Protein 6C33 (pdb70)

Secondary structure (DSSP, 8-state):
-PPEEEEEHHHHHHHHHHHS-TT-B-TTS-B-HHHHHHHHHHHHHHHHH--SEEEEEP-SSSS-HHHHHH-TTTTGGGEEE---TTSPPEE---TTTHHHHHHHHHHHHHHT--EEE-TT--HHHHHHHHHHH--SS-EEEEES-GGGGGG-B-SSSSPEEEEE-TT-TTT--EE-HHHHHHHH---GGGHHHHHHHHHHHH-BGGGTB--STT--HHHHHHHHHHHSSHHHHHHHHH-TTS---HHHHHHHHTTHHHHHHHHHHHSPPSS---EESSSS-BPPSS-SSHHHHHHHHHHTT-HHHHHHHHHHHHT--

B-factor: mean 28.47, std 10.47, range [12.03, 74.15]

Solvent-accessible surface area: 14079 Å² total; per-residue (Å²): 126,35,16,5,0,0,0,6,0,23,22,5,17,53,101,13,33,147,61,32,89,55,85,47,97,5,113,92,44,97,22,0,1,0,0,90,9,0,2,40,15,0,0,43,0,0,74,96,22,96,0,136,48,0,0,0,0,58,46,51,17,24,19,0,60,83,4,16,99,73,9,97,49,9,17,47,117,70,31,41,95,105,54,98,120,82,78,57,11,81,45,113,24,46,136,45,0,68,36,0,29,88,5,0,56,73,2,1,87,2,4,20,3,0,10,0,0,1,83,32,41,2,0,16,0,0,0,0,0,23,2,49,115,18,129,178,19,30,0,3,0,0,0,24,44,117,33,0,1,24,18,11,47,69,153,109,83,14,70,0,40,0,2,45,5,34,180,14,30,101,123,9,88,80,37,0,11,40,70,0,14,140,119,27,42,7,29,106,128,66,2,5,56,0,5,2,6,0,11,5,0,56,3,21,115,72,11,19,8,96,8,7,90,51,5,40,63,182,34,0,17,62,10,0,76,145,34,24,15,10,107,72,0,29,72,10,2,114,53,116,174,34,67,11,52,178,63,47,39,98,78,0,67,70,15,57,121,46,2,52,18,0,77,51,4,23,78,12,25,74,116,0,85,26,86,68,63,30,138,76,21,73,4,28,84,59,20,63,62,89,68,76,5,61,119,24,2,55,55,25,32,4,56,83,5,21,70,103,1,48,71,6,3,99,101,23,128

Radius of gyration: 20.85 Å; Cα contacts (8 Å, |Δi|>4): 599; chains: 1; bounding box: 65×39×40 Å

Structure (mmCIF, N/CA/C/O backbone):
data_6C33
#
_entry.id   6C33
#
_cell.length_a   63.093
_cell.length_b   39.828
_cell.length_c   68.191
_cell.angle_alpha   90.00
_cell.angle_beta   108.87
_cell.angle_gamma   90.00
#
_symmetry.space_group_name_H-M   'P 1 21 1'
#
loop_
_entity.id
_entity.type
_entity.pdbx_description
1 polymer "5'-3' exonuclease"
2 non-polymer 'MANGANESE (II) ION'
3 water water
#
loop_
_atom_site.group_PDB
_atom_site.id
_atom_site.type_symbol
_atom_site.label_atom_id
_atom_site.label_alt_id
_atom_site.label_comp_id
_atom_site.label_asym_id
_atom_site.label_entity_id
_atom_site.label_seq_id
_atom_site.pdbx_PDB_ins_code
_atom_site.Cartn_x
_atom_site.Cartn_y
_atom_site.Cartn_z
_atom_site.occupancy
_atom_site.B_iso_or_equiv
_atom_site.auth_seq_id
_atom_site.auth_comp_id
_atom_site.auth_asym_id
_atom_site.auth_atom_id
_atom_site.pdbx_PDB_model_num
ATOM 1 N N . THR A 1 2 ? 22.262 31.015 -2.231 1.00 42.73 2 THR A N 1
ATOM 2 C CA . THR A 1 2 ? 21.537 29.869 -1.698 1.00 40.64 2 THR A CA 1
ATOM 3 C C . THR A 1 2 ? 21.362 29.960 -0.182 1.00 40.44 2 THR A C 1
ATOM 4 O O . THR A 1 2 ? 22.072 30.706 0.493 1.00 40.43 2 THR A O 1
ATOM 8 N N . ALA A 1 3 ? 20.411 29.191 0.345 1.00 35.79 3 ALA A N 1
ATOM 9 C CA . ALA A 1 3 ? 20.209 29.129 1.783 1.00 30.99 3 ALA A CA 1
ATOM 10 C C . ALA A 1 3 ? 21.457 28.568 2.468 1.00 23.00 3 ALA A C 1
ATOM 11 O O . ALA A 1 3 ? 22.136 27.696 1.923 1.00 25.63 3 ALA A O 1
ATOM 13 N N . PRO A 1 4 ? 21.764 29.014 3.676 1.00 23.32 4 PRO A N 1
ATOM 14 C CA . PRO A 1 4 ? 22.965 28.521 4.349 1.00 25.25 4 PRO A CA 1
ATOM 15 C C . PRO A 1 4 ? 22.749 27.123 4.909 1.00 28.60 4 PRO A C 1
ATOM 16 O O . PRO A 1 4 ? 21.621 26.668 5.110 1.00 26.13 4 PRO A O 1
ATOM 20 N N . ILE A 1 5 ? 23.857 26.417 5.132 1.00 23.60 5 ILE A N 1
ATOM 21 C CA . ILE A 1 5 ? 23.811 25.232 5.985 1.00 19.48 5 ILE A CA 1
ATOM 22 C C . ILE A 1 5 ? 24.100 25.694 7.405 1.00 19.43 5 ILE A C 1
ATOM 23 O O . ILE A 1 5 ? 25.036 26.470 7.635 1.00 19.80 5 ILE A O 1
ATOM 28 N N . LEU A 1 6 ? 23.251 25.283 8.346 1.00 20.06 6 LEU A N 1
ATOM 29 C CA . LEU A 1 6 ? 23.393 25.635 9.752 1.00 20.00 6 LEU A CA 1
ATOM 30 C C . LEU A 1 6 ? 24.120 24.498 10.456 1.00 16.89 6 LEU A C 1
ATOM 31 O O . LEU A 1 6 ? 23.672 23.348 10.405 1.00 18.91 6 LEU A O 1
ATOM 36 N N . LEU A 1 7 ? 25.230 24.821 11.114 1.00 16.91 7 LEU A N 1
ATOM 37 C CA . LEU A 1 7 ? 26.009 23.873 11.907 1.00 19.36 7 LEU A CA 1
ATOM 38 C C . LEU A 1 7 ? 25.893 24.309 13.368 1.00 16.15 7 LEU A C 1
ATOM 39 O O . LEU A 1 7 ? 26.410 25.366 13.739 1.00 18.23 7 LEU A O 1
ATOM 44 N N . LEU A 1 8 ? 25.205 23.507 14.188 1.00 18.55 8 LEU A N 1
ATOM 45 C CA . LEU A 1 8 ? 24.872 23.874 15.565 1.00 18.28 8 LEU A CA 1
ATOM 46 C C . LEU A 1 8 ? 25.849 23.247 16.555 1.00 17.97 8 LEU A C 1
ATOM 47 O O . LEU A 1 8 ? 26.060 22.028 16.540 1.00 19.33 8 LEU A O 1
ATOM 52 N N . ASP A 1 9 ? 26.425 24.080 17.427 1.00 15.40 9 ASP A N 1
ATOM 53 C CA . ASP A 1 9 ? 27.257 23.617 18.545 1.00 15.35 9 ASP A CA 1
ATOM 54 C C . ASP A 1 9 ? 26.296 23.145 19.629 1.00 17.50 9 ASP A C 1
ATOM 55 O O . ASP A 1 9 ? 25.827 23.932 20.453 1.00 18.34 9 ASP A O 1
ATOM 60 N N . GLY A 1 10 ? 25.982 21.843 19.614 1.00 19.03 10 GLY A N 1
ATOM 61 C CA . GLY A 1 10 ? 24.911 21.335 20.459 1.00 19.17 10 GLY A CA 1
ATOM 62 C C . GLY A 1 10 ? 25.073 21.710 21.919 1.00 16.26 10 GLY A C 1
ATOM 63 O O . GLY A 1 10 ? 24.190 22.329 22.517 1.00 20.13 10 GLY A O 1
ATOM 64 N N . ALA A 1 11 ? 26.228 21.380 22.496 1.00 17.37 11 ALA A N 1
ATOM 65 C CA . ALA A 1 11 ? 26.431 21.571 23.927 1.00 18.83 11 ALA A CA 1
ATOM 66 C C . ALA A 1 11 ? 26.473 23.049 24.284 1.00 20.48 11 ALA A C 1
ATOM 67 O O . ALA A 1 11 ? 25.993 23.447 25.350 1.00 20.33 11 ALA A O 1
ATOM 69 N N . SER A 1 12 ? 27.043 23.882 23.416 1.00 17.79 12 SER A N 1
ATOM 70 C CA . SER A 1 12 ? 26.951 25.317 23.668 1.00 15.27 12 SER A CA 1
ATOM 71 C C . SER A 1 12 ? 25.497 25.738 23.812 1.00 16.00 12 SER A C 1
ATOM 72 O O . SER A 1 12 ? 25.138 26.456 24.749 1.00 18.65 12 SER A O 1
ATOM 75 N N . MET A 1 13 ? 24.639 25.250 22.920 1.00 16.80 13 MET A N 1
ATOM 76 C CA . MET A 1 13 ? 23.240 25.663 22.899 1.00 17.70 13 MET A CA 1
ATOM 77 C C . MET A 1 13 ? 22.417 25.056 24.033 1.00 20.40 13 MET A C 1
ATOM 78 O O . MET A 1 13 ? 21.551 25.739 24.589 1.00 17.41 13 MET A O 1
ATOM 83 N N . TRP A 1 14 ? 22.629 23.788 24.395 1.00 17.51 14 TRP A N 1
ATOM 84 C CA . TRP A 1 14 ? 21.761 23.287 25.461 1.00 18.34 14 TRP A CA 1
ATOM 85 C C . TRP A 1 14 ? 22.255 23.688 26.840 1.00 19.22 14 TRP A C 1
ATOM 86 O O . TRP A 1 14 ? 21.457 23.713 27.787 1.00 18.57 14 TRP A O 1
ATOM 97 N N . PHE A 1 15 ? 23.524 24.058 26.975 1.00 13.66 15 PHE A N 1
ATOM 98 C CA . PHE A 1 15 ? 23.924 24.730 28.202 1.00 18.96 15 PHE A CA 1
ATOM 99 C C . PHE A 1 15 ? 23.277 26.110 28.297 1.00 16.77 15 PHE A C 1
ATOM 100 O O . PHE A 1 15 ? 22.805 26.508 29.371 1.00 16.84 15 PHE A O 1
ATOM 108 N N . ARG A 1 16 ? 23.238 26.853 27.190 1.00 15.53 16 ARG A N 1
ATOM 109 C CA . ARG A 1 16 ? 22.585 28.164 27.224 1.00 16.66 16 ARG A CA 1
ATOM 110 C C . ARG A 1 16 ? 21.115 28.042 27.600 1.00 18.53 16 ARG A C 1
ATOM 111 O O . ARG A 1 16 ? 20.601 28.836 28.401 1.00 19.62 16 ARG A O 1
ATOM 119 N N . SER A 1 17 ? 20.418 27.050 27.033 1.00 14.93 17 SER A N 1
ATOM 120 C CA . SER A 1 17 ? 19.004 26.883 27.357 1.00 20.09 17 SER A CA 1
ATOM 121 C C . SER A 1 17 ? 18.816 26.457 28.807 1.00 20.91 17 SER A C 1
ATOM 122 O O . SER A 1 17 ? 17.862 26.891 29.465 1.00 18.78 17 SER A O 1
ATOM 125 N N . TYR A 1 18 ? 19.721 25.621 29.328 1.00 14.90 18 TYR A N 1
ATOM 126 C CA . TYR A 1 18 ? 19.662 25.284 30.750 1.00 18.83 18 TYR A CA 1
ATOM 127 C C . TYR A 1 18 ? 19.730 26.536 31.626 1.00 16.64 18 TYR A C 1
ATOM 128 O O . TYR A 1 18 ? 18.993 26.667 32.608 1.00 16.54 18 TYR A O 1
ATOM 137 N N . PHE A 1 19 ? 20.612 27.464 31.304 1.00 15.69 19 PHE A N 1
ATOM 138 C CA . PHE A 1 19 ? 20.711 28.669 32.123 1.00 17.56 19 PHE A CA 1
ATOM 139 C C . PHE A 1 19 ? 19.779 29.785 31.669 1.00 22.25 19 PHE A C 1
ATOM 140 O O . PHE A 1 19 ? 19.687 30.812 32.353 1.00 20.62 19 PHE A O 1
ATOM 148 N N . GLY A 1 20 ? 19.064 29.600 30.561 1.00 19.60 20 GLY A N 1
ATOM 149 C CA . GLY A 1 20 ? 18.225 30.651 30.027 1.00 19.26 20 GLY A CA 1
ATOM 150 C C . GLY A 1 20 ? 16.726 30.431 30.155 1.00 20.36 20 GLY A C 1
ATOM 151 O O . GLY A 1 20 ? 15.941 31.348 29.882 1.00 24.03 20 GLY A O 1
ATOM 152 N N . VAL A 1 21 ? 16.322 29.223 30.538 1.00 20.74 21 VAL A N 1
ATOM 153 C CA . VAL A 1 21 ? 14.922 28.838 30.681 1.00 21.78 21 VAL A CA 1
ATOM 154 C C . VAL A 1 21 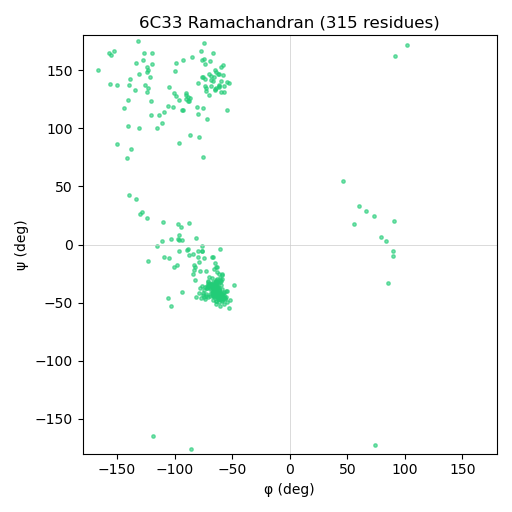? 14.744 28.344 32.108 1.00 18.09 21 VAL A C 1
ATOM 155 O O . VAL A 1 21 ? 15.573 27.572 32.584 1.00 17.25 21 VAL A O 1
ATOM 159 N N . PRO A 1 22 ? 13.690 28.748 32.825 1.00 19.26 22 PRO A N 1
ATOM 160 C CA . PRO A 1 22 ? 13.607 28.413 34.256 1.00 17.91 22 PRO A CA 1
ATOM 161 C C . PRO A 1 22 ? 13.396 26.930 34.504 1.00 19.75 22 PRO A C 1
ATOM 162 O O . PRO A 1 22 ? 12.692 26.251 33.760 1.00 15.78 22 PRO A O 1
ATOM 166 N N . SER A 1 23 ? 13.990 26.438 35.587 1.00 19.73 23 SER A N 1
ATOM 167 C CA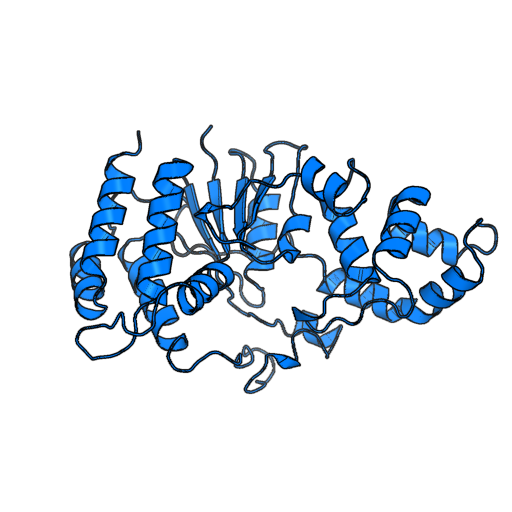 . SER A 1 23 ? 13.953 25.009 35.881 1.00 23.43 23 SER A CA 1
ATOM 168 C C . SER A 1 23 ? 12.610 24.558 36.439 1.00 20.62 23 SER A C 1
ATOM 169 O O . SER A 1 23 ? 12.432 23.362 36.695 1.00 21.10 23 SER A O 1
ATOM 172 N N . SER A 1 24 ? 11.653 25.467 36.619 1.00 20.86 24 SER A N 1
ATOM 173 C CA . SER A 1 24 ? 10.291 25.049 36.917 1.00 21.45 24 SER A CA 1
ATOM 174 C C . SER A 1 24 ? 9.553 24.532 35.690 1.00 17.74 24 SER A C 1
ATOM 175 O O . SER A 1 24 ? 8.410 24.078 35.818 1.00 20.35 24 SER A O 1
ATOM 178 N N . ILE A 1 25 ? 10.152 24.609 34.507 1.00 14.60 25 ILE A N 1
ATOM 179 C CA . ILE A 1 25 ? 9.611 23.940 33.326 1.00 16.46 25 ILE A CA 1
ATOM 180 C C . ILE A 1 25 ? 10.006 22.465 33.421 1.00 18.91 25 ILE A C 1
ATOM 181 O O . ILE A 1 25 ? 11.193 22.138 33.342 1.00 17.28 25 ILE A O 1
ATOM 186 N N . LYS A 1 26 ? 9.018 21.578 33.623 1.00 21.13 26 LYS A N 1
ATOM 187 C CA . LYS A 1 26 ? 9.263 20.187 34.015 1.00 20.59 26 LYS A CA 1
ATOM 188 C C . LYS A 1 26 ? 8.423 19.227 33.179 1.00 18.87 26 LYS A C 1
ATOM 189 O O . LYS A 1 26 ? 7.373 19.591 32.657 1.00 18.78 26 LYS A O 1
ATOM 195 N N . ALA A 1 27 ? 8.898 17.980 33.075 1.00 16.28 27 ALA A N 1
ATOM 196 C CA . ALA A 1 27 ? 8.144 16.897 32.447 1.00 17.94 27 ALA A CA 1
ATOM 197 C C . ALA A 1 27 ? 7.066 16.401 33.396 1.00 21.96 27 ALA A C 1
ATOM 198 O O . ALA A 1 27 ? 7.081 16.716 34.589 1.00 25.20 27 ALA A O 1
ATOM 200 N N . PRO A 1 28 ? 6.108 15.608 32.909 1.00 20.53 28 PRO A N 1
ATOM 201 C CA . PRO A 1 28 ? 5.094 15.059 33.834 1.00 23.85 28 PRO A CA 1
ATOM 202 C C . PRO A 1 28 ? 5.672 14.214 34.963 1.00 25.74 28 PRO A C 1
ATOM 203 O O . PRO A 1 28 ? 5.031 14.105 36.016 1.00 26.45 28 PRO A O 1
ATOM 207 N N . ASP A 1 29 ? 6.851 13.612 34.794 1.00 23.03 29 ASP A N 1
ATOM 208 C CA . ASP A 1 29 ? 7.487 12.890 35.893 1.00 26.71 29 ASP A CA 1
ATOM 209 C C . ASP A 1 29 ? 8.234 13.811 36.853 1.00 32.66 29 ASP A C 1
ATOM 210 O O . ASP A 1 29 ? 8.897 13.315 37.775 1.00 31.24 29 ASP A O 1
ATOM 215 N N . GLY A 1 30 ? 8.147 15.129 36.670 1.00 24.04 30 GLY A N 1
ATOM 216 C CA . GLY A 1 30 ? 8.777 16.053 37.586 1.00 23.14 30 GLY A CA 1
ATOM 217 C C . GLY A 1 30 ? 10.207 16.444 37.257 1.00 21.89 30 GLY A C 1
ATOM 218 O O . GLY A 1 30 ? 10.765 17.307 37.954 1.00 22.57 30 GLY A O 1
ATOM 219 N N . ARG A 1 31 ? 10.840 15.833 36.229 1.00 22.40 31 ARG A N 1
ATOM 220 C CA . ARG A 1 31 ? 12.208 16.246 35.908 1.00 23.61 31 ARG A CA 1
ATOM 221 C C . ARG A 1 31 ? 12.209 17.545 35.096 1.00 17.34 31 ARG A C 1
ATOM 222 O O . ARG A 1 31 ? 11.383 17.716 34.200 1.00 17.90 31 ARG A O 1
ATOM 230 N N . PRO A 1 32 ? 13.129 18.467 35.381 1.00 17.32 32 PRO A N 1
ATOM 231 C CA . PRO A 1 32 ? 13.223 19.685 34.566 1.00 16.97 32 PRO A CA 1
ATOM 232 C C . PRO A 1 32 ? 13.507 19.349 33.114 1.00 15.14 32 PRO A C 1
ATOM 233 O O . PRO A 1 32 ? 14.262 18.414 32.812 1.00 16.98 32 PRO A O 1
ATOM 237 N N . VAL A 1 33 ? 12.860 20.096 32.215 1.00 14.91 33 VAL A N 1
ATOM 238 C CA . VAL A 1 33 ? 13.078 19.963 30.776 1.00 14.59 33 VAL A CA 1
ATOM 239 C C . VAL A 1 33 ? 13.325 21.346 30.181 1.00 16.81 33 VAL A C 1
ATOM 240 O O . VAL A 1 33 ? 13.052 21.589 28.999 1.00 17.91 33 VAL A O 1
ATOM 244 N N . ASN A 1 34 ? 13.833 22.270 30.997 1.00 17.83 34 ASN A N 1
ATOM 245 C CA . ASN A 1 34 ? 14.010 23.634 30.507 1.00 18.80 34 ASN A CA 1
ATOM 246 C C . ASN A 1 34 ? 15.038 23.684 29.385 1.00 20.43 34 ASN A C 1
ATOM 247 O O . ASN A 1 34 ? 14.892 24.466 28.441 1.00 19.06 34 ASN A O 1
ATOM 252 N N . ALA A 1 35 ? 16.090 22.863 29.471 1.00 15.99 35 ALA A N 1
ATOM 253 C CA . ALA A 1 35 ? 17.080 22.869 28.393 1.00 14.49 35 ALA A CA 1
ATOM 254 C C . ALA A 1 35 ? 16.507 22.225 27.139 1.00 15.95 35 ALA A C 1
ATOM 255 O O . ALA A 1 35 ? 16.814 22.653 26.021 1.00 16.55 35 ALA A O 1
ATOM 257 N N . VAL A 1 36 ? 15.672 21.189 27.307 1.00 17.24 36 VAL A N 1
ATOM 258 C CA . VAL A 1 36 ? 15.040 20.544 26.156 1.00 16.84 36 VAL A CA 1
ATOM 259 C C . VAL A 1 36 ? 14.181 21.542 25.402 1.00 21.54 36 VAL A C 1
ATOM 260 O O . VAL A 1 36 ? 14.292 21.699 24.178 1.00 20.28 36 VAL A O 1
ATOM 264 N N . ARG A 1 37 ? 13.281 22.200 26.129 1.00 18.41 37 ARG A N 1
ATOM 265 C CA . ARG A 1 37 ? 12.384 23.176 25.528 1.00 17.21 37 ARG A CA 1
ATOM 266 C C . ARG A 1 37 ? 13.161 24.295 24.853 1.00 16.79 37 ARG A C 1
ATOM 267 O O . ARG A 1 37 ? 12.870 24.662 23.709 1.00 21.30 37 ARG A O 1
ATOM 275 N N . GLY A 1 38 ? 14.142 24.860 25.557 1.00 16.08 38 GLY A N 1
ATOM 276 C CA . GLY A 1 38 ? 14.908 25.951 24.977 1.00 16.37 38 GLY A CA 1
ATOM 277 C C . GLY A 1 38 ? 15.681 25.538 23.740 1.00 17.88 38 GLY A C 1
ATOM 278 O O . GLY A 1 38 ? 15.820 26.318 22.788 1.00 19.16 38 GLY A O 1
ATOM 279 N N . PHE A 1 39 ? 16.211 24.317 23.738 1.00 16.51 39 PHE A N 1
ATOM 280 C CA . PHE A 1 39 ? 17.000 23.874 22.592 1.00 16.80 39 PHE A CA 1
ATOM 281 C C . PHE A 1 39 ? 16.114 23.639 21.372 1.00 16.21 39 PHE A C 1
ATOM 282 O O . PHE A 1 39 ? 16.446 24.072 20.262 1.00 17.08 39 PHE A O 1
ATOM 290 N N . ILE A 1 40 ? 14.975 22.962 21.557 1.00 20.82 40 ILE A N 1
ATOM 291 C CA . ILE A 1 40 ? 14.031 22.793 20.454 1.00 22.75 40 ILE A CA 1
ATOM 292 C C . ILE A 1 40 ? 13.521 24.145 19.957 1.00 18.48 40 ILE A C 1
ATOM 293 O O . ILE A 1 40 ? 13.408 24.374 18.744 1.00 19.00 40 ILE A O 1
ATOM 298 N N . ASP A 1 41 ? 13.169 25.043 20.883 1.00 21.57 41 ASP A N 1
ATOM 299 C CA . ASP A 1 41 ? 12.749 26.390 20.500 1.00 21.12 41 ASP A CA 1
ATOM 300 C C . ASP A 1 41 ? 13.839 27.132 19.723 1.00 21.81 41 ASP A C 1
ATOM 301 O O . ASP A 1 41 ? 13.530 27.911 18.812 1.00 21.48 41 ASP A O 1
ATOM 306 N N . ALA A 1 42 ? 15.118 26.911 20.056 1.00 20.90 42 ALA A N 1
ATOM 307 C CA . ALA A 1 42 ? 16.166 27.620 19.329 1.00 20.02 42 ALA A CA 1
ATOM 308 C C . ALA A 1 42 ? 16.275 27.089 17.914 1.00 19.02 42 ALA A C 1
ATOM 309 O O . ALA A 1 42 ? 16.502 27.857 16.976 1.00 21.25 42 ALA A O 1
ATOM 311 N N . ILE A 1 43 ? 16.089 25.777 17.739 1.00 16.50 43 ILE A N 1
ATOM 312 C CA . ILE A 1 43 ? 16.077 25.211 16.394 1.00 19.97 43 ILE A CA 1
ATOM 313 C C . ILE A 1 43 ? 14.945 25.820 15.574 1.00 20.10 43 ILE A C 1
ATOM 314 O O . ILE A 1 43 ? 15.137 26.188 14.408 1.00 19.62 43 ILE A O 1
ATOM 319 N N . SER A 1 44 ? 13.740 25.914 16.166 1.00 18.94 44 SER A N 1
ATOM 320 C CA . SER A 1 44 ? 12.610 26.519 15.453 1.00 19.11 44 SER A CA 1
ATOM 321 C C . SER A 1 44 ? 12.912 27.962 15.065 1.00 19.16 44 SER A C 1
ATOM 322 O O . SER A 1 44 ? 12.605 28.392 13.948 1.00 20.74 44 SER A O 1
ATOM 325 N N . THR A 1 45 ? 13.500 28.723 15.988 1.00 18.17 45 THR A N 1
ATOM 326 C CA . THR A 1 45 ? 13.834 30.119 15.715 1.00 18.86 45 THR A CA 1
ATOM 327 C C . THR A 1 45 ? 14.845 30.232 14.585 1.00 21.36 45 THR A C 1
ATOM 328 O O . THR A 1 45 ? 14.733 31.113 13.724 1.00 20.69 45 THR A O 1
ATOM 332 N N . LEU A 1 46 ? 15.849 29.352 14.586 1.00 20.45 46 LEU A N 1
ATOM 333 C CA . LEU A 1 46 ? 16.854 29.371 13.532 1.00 19.75 46 LEU A CA 1
ATOM 334 C C . LEU A 1 46 ? 16.249 28.989 12.192 1.00 20.56 46 LEU A C 1
ATOM 335 O O . LEU A 1 46 ? 16.596 29.572 11.154 1.00 27.67 46 LEU A O 1
ATOM 340 N N . VAL A 1 47 ? 15.369 27.991 12.187 1.00 17.16 47 VAL A N 1
ATOM 341 C CA . VAL A 1 47 ? 14.770 27.556 10.931 1.00 22.29 47 VAL A CA 1
ATOM 342 C C . VAL A 1 47 ? 13.990 28.703 10.307 1.00 23.24 47 VAL A C 1
ATOM 343 O O . VAL A 1 47 ? 14.063 28.940 9.096 1.00 27.55 47 VAL A O 1
ATOM 347 N N . THR A 1 48 ? 13.251 29.448 11.131 1.00 21.93 48 THR A N 1
ATOM 348 C CA . THR A 1 48 ? 12.457 30.561 10.624 1.00 25.63 48 THR A CA 1
ATOM 349 C C . THR A 1 48 ? 13.336 31.735 10.208 1.00 27.25 48 THR A C 1
ATOM 350 O O . THR A 1 48 ? 13.047 32.413 9.213 1.00 29.87 48 THR A O 1
ATOM 354 N N . ARG A 1 49 ? 14.412 31.995 10.949 1.00 27.34 49 ARG A N 1
ATOM 355 C CA . ARG A 1 49 ? 15.250 33.149 10.630 1.00 22.84 49 ARG A CA 1
ATOM 356 C C . ARG A 1 49 ? 16.128 32.901 9.407 1.00 27.55 49 ARG A C 1
ATOM 357 O O . ARG A 1 49 ? 16.250 33.777 8.548 1.00 24.44 49 ARG A O 1
ATOM 365 N N . GLU A 1 50 ? 16.746 31.722 9.310 1.00 25.87 50 GLU A N 1
ATOM 366 C CA . GLU A 1 50 ? 17.748 31.441 8.287 1.00 27.74 50 GLU A CA 1
ATOM 367 C C . GLU A 1 50 ? 17.210 30.645 7.104 1.00 28.49 50 GLU A C 1
ATOM 368 O O . GLU A 1 50 ? 17.846 30.640 6.043 1.00 27.40 50 GLU A O 1
ATOM 374 N N . LYS A 1 51 ? 16.076 29.969 7.267 1.00 26.58 51 LYS A N 1
ATOM 375 C CA . LYS A 1 51 ? 15.489 29.120 6.236 1.00 24.67 51 LYS A CA 1
ATOM 376 C C . LYS A 1 51 ? 16.500 28.184 5.571 1.00 23.18 51 LYS A C 1
ATOM 377 O O . LYS A 1 51 ? 16.628 28.169 4.342 1.00 24.68 51 LYS A O 1
ATOM 383 N N . PRO A 1 52 ? 17.218 27.376 6.350 1.00 25.96 52 PRO A N 1
ATOM 384 C CA . PRO A 1 52 ? 18.145 26.414 5.755 1.00 23.58 52 PRO A CA 1
ATOM 385 C C . PRO A 1 52 ? 17.399 25.250 5.126 1.00 24.97 52 PRO A C 1
ATOM 386 O O . PRO A 1 52 ? 16.275 24.912 5.502 1.00 30.56 52 PRO A O 1
ATOM 390 N N . ARG A 1 53 ? 18.055 24.624 4.151 1.00 22.97 53 ARG A N 1
ATOM 391 C CA . ARG A 1 53 ? 17.666 23.285 3.729 1.00 27.88 53 ARG A CA 1
ATOM 392 C C . ARG A 1 53 ? 18.527 22.206 4.366 1.00 22.32 53 ARG A C 1
ATOM 393 O O . ARG A 1 53 ? 18.118 21.043 4.383 1.00 23.04 53 ARG A O 1
ATOM 401 N N . ARG A 1 54 ? 19.693 22.562 4.907 1.00 21.30 54 ARG A N 1
ATOM 402 C CA . ARG A 1 54 ? 20.562 21.609 5.579 1.00 21.90 54 ARG A CA 1
ATOM 403 C C . ARG A 1 54 ? 20.871 22.113 6.977 1.00 23.46 54 ARG A C 1
ATOM 404 O O . ARG A 1 54 ? 21.136 23.299 7.171 1.00 19.00 54 ARG A O 1
ATOM 412 N N . LEU A 1 55 ? 20.838 21.209 7.950 1.00 20.57 55 LEU A N 1
ATOM 413 C CA . LEU A 1 55 ? 21.103 21.576 9.335 1.00 20.79 55 LEU A CA 1
ATOM 414 C C . LEU A 1 55 ? 21.706 20.367 10.029 1.00 21.94 55 LEU A C 1
ATOM 415 O O . LEU A 1 55 ? 21.252 19.238 9.821 1.00 21.70 55 LEU A O 1
ATOM 420 N N . VAL A 1 56 ? 22.734 20.599 10.842 1.00 18.97 56 VAL A N 1
ATOM 421 C CA . VAL A 1 56 ? 23.394 19.524 11.574 1.00 15.27 56 VAL A CA 1
ATOM 422 C C . VAL A 1 56 ? 23.593 19.972 13.015 1.00 13.44 56 VAL A C 1
ATOM 423 O O . VAL A 1 56 ? 24.101 21.069 13.256 1.00 17.96 56 VAL A O 1
ATOM 427 N N . VAL A 1 57 ? 23.241 19.115 13.966 1.00 17.39 57 VAL A N 1
ATOM 428 C CA . VAL A 1 57 ? 23.618 19.315 15.363 1.00 16.12 57 VAL A CA 1
ATOM 429 C C . VAL A 1 57 ? 24.932 18.583 15.612 1.00 19.23 57 VAL A C 1
ATOM 430 O O . VAL A 1 57 ? 24.994 17.352 15.526 1.00 18.50 57 VAL A O 1
ATOM 434 N N . CYS A 1 58 ? 25.985 19.327 15.937 1.00 16.44 58 CYS A N 1
ATOM 435 C CA . CYS A 1 58 ? 27.296 18.722 16.133 1.00 20.07 58 CYS A CA 1
ATOM 436 C C . CYS A 1 58 ? 27.490 18.318 17.590 1.00 18.19 58 CYS A C 1
ATOM 437 O O . CYS A 1 58 ? 27.261 19.119 18.505 1.00 17.94 58 CYS A O 1
ATOM 440 N N . ARG A 1 59 ? 27.888 17.062 17.792 1.00 18.72 59 ARG A N 1
ATOM 441 C CA . ARG A 1 59 ? 28.038 16.424 19.092 1.00 21.22 59 ARG A CA 1
ATOM 442 C C . ARG A 1 59 ? 29.491 16.425 19.548 1.00 19.22 59 ARG A C 1
ATOM 443 O O . ARG A 1 59 ? 30.425 16.445 18.741 1.00 15.48 59 ARG A O 1
ATOM 451 N N . ASP A 1 60 ? 29.655 16.337 20.869 1.00 16.78 60 ASP A N 1
ATOM 452 C CA . ASP A 1 60 ? 30.937 16.121 21.538 1.00 17.06 60 ASP A CA 1
ATOM 453 C C . ASP A 1 60 ? 31.074 14.623 21.815 1.00 19.29 60 ASP A C 1
ATOM 454 O O . ASP A 1 60 ? 30.717 14.139 22.892 1.00 20.55 60 ASP A O 1
ATOM 459 N N . ASP A 1 61 ? 31.596 13.869 20.849 1.00 18.49 61 ASP A N 1
ATOM 460 C CA . ASP A 1 61 ? 31.871 12.469 21.154 1.00 24.79 61 ASP A CA 1
ATOM 461 C C . ASP A 1 61 ? 32.932 12.342 22.239 1.00 26.51 61 ASP A C 1
ATOM 462 O O . ASP A 1 61 ? 32.896 11.395 23.039 1.00 23.67 61 ASP A O 1
ATOM 467 N N . ASP A 1 62 ? 33.866 13.295 22.304 1.00 22.47 62 ASP A N 1
ATOM 468 C CA . ASP A 1 62 ? 34.771 13.428 23.445 1.00 21.81 62 ASP A CA 1
ATOM 469 C C . ASP A 1 62 ? 34.937 14.917 23.735 1.00 22.29 62 ASP A C 1
ATOM 470 O O . ASP A 1 62 ? 35.709 15.606 23.057 1.00 17.26 62 ASP A O 1
ATOM 475 N N . TRP A 1 63 ? 34.242 15.402 24.770 1.00 16.41 63 TRP A N 1
ATOM 476 C CA . TRP A 1 63 ? 34.312 16.818 25.107 1.00 17.23 63 TRP A CA 1
ATOM 477 C C . TRP A 1 63 ? 35.708 17.264 25.535 1.00 22.03 63 TRP A C 1
ATOM 478 O O . TRP A 1 63 ? 35.989 18.462 25.502 1.00 17.51 63 TRP A O 1
ATOM 489 N N . ARG A 1 64 ? 36.583 16.344 25.939 1.00 18.46 64 ARG A N 1
ATOM 490 C CA . ARG A 1 64 ? 37.918 16.681 26.443 1.00 20.18 64 ARG A CA 1
ATOM 491 C C . ARG A 1 64 ? 38.904 15.641 25.934 1.00 18.06 64 ARG A C 1
ATOM 492 O O . ARG A 1 64 ? 39.351 14.765 26.679 1.00 16.58 64 ARG A O 1
ATOM 500 N N . PRO A 1 65 ? 39.263 15.706 24.655 1.00 19.19 65 PRO A N 1
ATOM 501 C CA . PRO A 1 65 ? 40.050 14.618 24.055 1.00 20.13 65 PRO A CA 1
ATOM 502 C C . PRO A 1 65 ? 41.407 14.443 24.720 1.00 22.92 65 PRO A C 1
ATOM 503 O O . PRO A 1 65 ? 42.125 15.411 24.991 1.00 19.08 65 PRO A O 1
ATOM 507 N N . GLN A 1 66 ? 41.769 13.176 24.942 1.00 21.63 66 GLN A N 1
ATOM 508 C CA . GLN A 1 66 ? 43.032 12.866 25.597 1.00 26.08 66 GLN A CA 1
ATOM 509 C C . GLN A 1 66 ? 44.225 13.384 24.802 1.00 22.91 66 GLN A C 1
ATOM 510 O O . GLN A 1 66 ? 45.256 13.721 25.391 1.00 24.35 66 GLN A O 1
ATOM 516 N N . TRP A 1 67 ? 44.115 13.457 23.472 1.00 21.18 67 TRP A N 1
ATOM 517 C CA . TRP A 1 67 ? 45.255 13.955 22.709 1.00 25.20 67 TRP A CA 1
ATOM 518 C C . TRP A 1 67 ? 45.505 15.434 22.981 1.00 25.98 67 TRP A C 1
ATOM 519 O O . TRP A 1 67 ? 46.659 15.884 22.917 1.00 23.42 67 TRP A O 1
ATOM 530 N N . ARG A 1 68 ? 44.460 16.203 23.315 1.00 19.69 68 ARG A N 1
ATOM 531 C CA . ARG A 1 68 ? 44.703 17.586 23.722 1.00 20.27 68 ARG A CA 1
ATOM 532 C C . ARG A 1 68 ? 45.273 17.635 25.126 1.00 23.77 68 ARG A C 1
ATOM 533 O O . ARG A 1 68 ? 46.208 18.397 25.387 1.00 19.96 68 ARG A O 1
ATOM 541 N N . VAL A 1 69 ? 44.730 16.807 26.033 1.00 21.68 69 VAL A N 1
ATOM 542 C CA . VAL A 1 69 ? 45.173 16.779 27.427 1.00 20.39 69 VAL A CA 1
ATOM 543 C C . VAL A 1 69 ? 46.631 16.335 27.524 1.00 21.80 69 VAL A C 1
ATOM 544 O O . VAL A 1 69 ? 47.401 16.840 28.354 1.00 20.75 69 VAL A O 1
ATOM 548 N N . ASP A 1 70 ? 47.038 15.389 26.680 1.00 19.32 70 ASP A N 1
ATOM 549 C CA . ASP A 1 70 ? 48.433 14.956 26.704 1.00 21.46 70 ASP A CA 1
ATOM 550 C C . ASP A 1 70 ? 49.385 16.098 26.344 1.00 22.86 70 ASP A C 1
ATOM 551 O O . ASP A 1 70 ? 50.492 16.175 26.886 1.00 27.86 70 ASP A O 1
ATOM 556 N N . LEU A 1 71 ? 48.963 17.011 25.467 1.00 17.92 71 LEU A N 1
ATOM 557 C CA . LEU A 1 71 ? 49.801 18.161 25.123 1.00 17.68 71 LEU A CA 1
ATOM 558 C C . LEU A 1 71 ? 49.773 19.227 26.214 1.00 22.01 71 LEU A C 1
ATOM 559 O O . LEU A 1 71 ? 50.821 19.753 26.603 1.00 20.68 71 LEU A O 1
ATOM 564 N N . ILE A 1 72 ? 48.589 19.562 26.717 1.00 21.20 72 ILE A N 1
ATOM 565 C CA . ILE A 1 72 ? 48.469 20.545 27.789 1.00 18.95 72 ILE A CA 1
ATOM 566 C C . ILE A 1 72 ? 47.575 19.982 28.889 1.00 20.16 72 ILE A C 1
ATOM 567 O O . ILE A 1 72 ? 46.347 19.992 28.751 1.00 18.42 72 ILE A O 1
ATOM 572 N N . PRO A 1 73 ? 48.146 19.472 29.981 1.00 24.30 73 PRO A N 1
ATOM 573 C CA . PRO A 1 73 ? 47.323 18.783 30.986 1.00 23.27 73 PRO A CA 1
ATOM 574 C C . PRO A 1 73 ? 46.285 19.666 31.653 1.00 20.87 73 PRO A C 1
ATOM 575 O O . PRO A 1 73 ? 45.271 19.141 32.140 1.00 23.29 73 PRO A O 1
ATOM 579 N N . SER A 1 74 ? 46.482 20.984 31.682 1.00 18.96 74 SER A N 1
ATOM 580 C CA . SER A 1 74 ? 45.481 21.857 32.294 1.00 21.68 74 SER A CA 1
ATOM 581 C C . SER A 1 74 ? 44.240 22.039 31.430 1.00 20.00 74 SER A C 1
ATOM 582 O O . SER A 1 74 ? 43.235 22.574 31.915 1.00 18.12 74 SER A O 1
ATOM 585 N N . TYR A 1 75 ? 44.289 21.619 30.171 1.00 18.03 75 TYR A N 1
ATOM 586 C CA . TYR A 1 75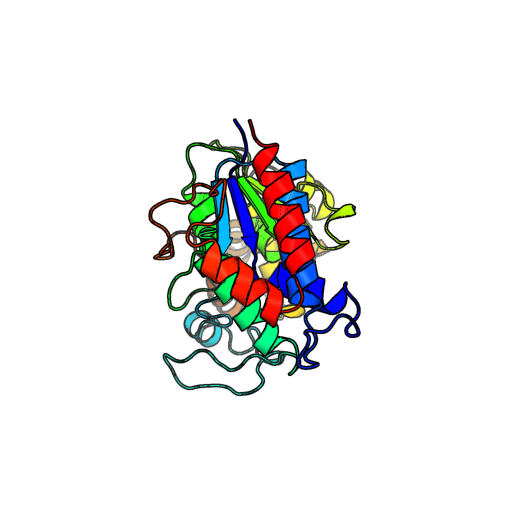 ? 43.182 21.830 29.251 1.00 18.03 75 TYR A CA 1
ATOM 587 C C . TYR A 1 75 ? 41.888 21.269 29.819 1.00 17.99 75 TYR A C 1
ATOM 588 O O . TYR A 1 75 ? 41.759 20.057 30.003 1.00 19.58 75 TYR A O 1
ATOM 597 N N . LYS A 1 76 ? 40.934 22.168 30.081 1.00 16.46 76 LYS A N 1
ATOM 598 C CA . LYS A 1 76 ? 39.610 21.861 30.629 1.00 18.65 76 LYS A CA 1
ATOM 599 C C . LYS A 1 76 ? 39.671 21.103 31.952 1.00 18.94 76 LYS A C 1
ATOM 600 O O . LYS A 1 76 ? 38.674 20.522 32.374 1.00 19.86 76 LYS A O 1
ATOM 606 N N . ALA A 1 77 ? 40.815 21.121 32.641 1.00 19.23 77 ALA A N 1
ATOM 607 C CA . ALA A 1 77 ? 40.951 20.293 33.835 1.00 19.78 77 ALA A CA 1
ATOM 608 C C . ALA A 1 77 ? 40.005 20.736 34.943 1.00 20.56 77 ALA A C 1
ATOM 609 O O . ALA A 1 77 ? 39.526 19.901 35.711 1.00 19.83 77 ALA A O 1
ATOM 611 N N . HIS A 1 78 ? 39.721 22.029 35.037 1.00 18.20 78 HIS A N 1
ATOM 612 C CA . HIS A 1 78 ? 38.857 22.517 36.107 1.00 19.51 78 HIS A CA 1
ATOM 613 C C . HIS A 1 78 ? 37.388 22.214 35.860 1.00 20.65 78 HIS A C 1
ATOM 614 O O . HIS A 1 78 ? 36.558 22.494 36.733 1.00 22.54 78 HIS A O 1
ATOM 621 N N . ARG A 1 79 ? 37.046 21.662 34.698 1.00 17.57 79 ARG A N 1
ATOM 622 C CA . ARG A 1 79 ? 35.677 21.265 34.397 1.00 17.80 79 ARG A CA 1
ATOM 623 C C . ARG A 1 79 ? 35.448 19.766 34.497 1.00 19.74 79 ARG A C 1
ATOM 624 O O . ARG A 1 79 ? 34.347 19.301 34.170 1.00 19.80 79 ARG A O 1
ATOM 632 N N . VAL A 1 80 ? 36.447 18.990 34.924 1.00 18.31 80 VAL A N 1
ATOM 633 C CA . VAL A 1 80 ? 36.295 17.543 35.007 1.00 15.73 80 VAL A CA 1
ATOM 634 C C . VAL A 1 80 ? 35.726 17.183 36.370 1.00 19.10 80 VAL A C 1
ATOM 635 O O . VAL A 1 80 ? 36.274 17.585 37.399 1.00 23.64 80 VAL A O 1
ATOM 639 N N . ALA A 1 81 ? 34.630 16.424 36.380 1.00 20.09 81 ALA A N 1
ATOM 640 C CA . ALA A 1 81 ? 34.124 15.866 37.635 1.00 27.57 81 ALA A CA 1
ATOM 641 C C . ALA A 1 81 ? 34.885 14.598 38.025 1.00 24.97 81 ALA A C 1
ATOM 642 O O . ALA A 1 81 ? 35.273 14.428 39.184 1.00 29.92 81 ALA A O 1
ATOM 644 N N . GLU A 1 82 ? 35.104 13.696 37.076 1.00 22.18 82 GLU A N 1
ATOM 645 C CA . GLU A 1 82 ? 35.807 12.439 37.331 1.00 21.06 82 GLU A CA 1
ATOM 646 C C . GLU A 1 82 ? 36.650 12.083 36.118 1.00 22.73 82 GLU A C 1
ATOM 647 O O . GLU A 1 82 ? 36.112 11.895 35.019 1.00 22.94 82 GLU A O 1
ATOM 653 N N . PRO A 1 83 ? 37.970 12.021 36.253 1.00 26.78 83 PRO A N 1
ATOM 654 C CA . PRO A 1 83 ? 38.792 11.647 35.099 1.00 25.77 83 PRO A CA 1
ATOM 655 C C . PRO A 1 83 ? 38.679 10.152 34.847 1.00 24.67 83 PRO A C 1
ATOM 656 O O . PRO A 1 83 ? 38.524 9.349 35.771 1.00 26.23 83 PRO A O 1
ATOM 660 N N . GLU A 1 84 ? 38.701 9.786 33.575 1.00 23.73 84 GLU A N 1
ATOM 661 C CA . GLU A 1 84 ? 38.562 8.402 33.156 1.00 24.60 84 GLU A CA 1
ATOM 662 C C . GLU A 1 84 ? 39.810 7.987 32.389 1.00 30.01 84 GLU A C 1
ATOM 663 O O . GLU A 1 84 ? 40.521 8.840 31.848 1.00 33.45 84 GLU A O 1
ATOM 669 N N . PRO A 1 85 ? 40.124 6.693 32.340 1.00 32.40 85 PRO A N 1
ATOM 670 C CA . PRO A 1 85 ? 41.360 6.256 31.676 1.00 32.26 85 PRO A CA 1
ATOM 671 C C . PRO A 1 85 ? 41.245 6.327 30.158 1.00 33.76 85 PRO A C 1
ATOM 672 O O . PRO A 1 85 ? 40.180 6.576 29.595 1.00 30.74 85 PRO A O 1
ATOM 676 N N . ASP A 1 86 ? 42.381 6.080 29.496 1.00 34.29 86 ASP A N 1
ATOM 677 C CA . ASP A 1 86 ? 42.500 6.282 28.053 1.00 35.45 86 ASP A CA 1
ATOM 678 C C . ASP A 1 86 ? 41.393 5.558 27.295 1.00 42.02 86 ASP A C 1
ATOM 679 O O . ASP A 1 86 ? 41.048 4.418 27.609 1.00 46.53 86 ASP A O 1
ATOM 684 N N . GLY A 1 87 ? 40.847 6.228 26.275 1.00 38.14 87 GLY A N 1
ATOM 685 C CA . GLY A 1 87 ? 39.781 5.675 25.468 1.00 39.54 87 GLY A CA 1
ATOM 686 C C . GLY A 1 87 ? 38.382 5.970 25.971 1.00 43.07 87 GLY A C 1
ATOM 687 O O . GLY A 1 87 ? 37.411 5.701 25.253 1.00 48.43 87 GLY A O 1
ATOM 688 N N . VAL A 1 88 ? 38.251 6.519 27.172 1.00 31.53 88 VAL A N 1
ATOM 689 C CA . VAL A 1 88 ? 36.965 6.798 27.793 1.00 28.10 88 VAL A CA 1
ATOM 690 C C . VAL A 1 88 ? 36.903 8.296 28.069 1.00 22.05 88 VAL A C 1
ATOM 691 O O . VAL A 1 88 ? 37.762 8.825 28.776 1.00 26.88 88 VAL A O 1
ATOM 695 N N . PRO A 1 89 ? 35.905 9.018 27.560 1.00 25.04 89 PRO A N 1
ATOM 696 C CA . PRO A 1 89 ? 35.777 10.442 27.905 1.00 21.56 89 PRO A CA 1
ATOM 697 C C . PRO A 1 89 ? 35.668 10.652 29.415 1.00 22.36 89 PRO A C 1
ATOM 698 O O . PRO A 1 89 ? 34.982 9.908 30.124 1.00 18.48 89 PRO A O 1
ATOM 702 N N . ASP A 1 90 ? 36.400 11.646 29.911 1.00 24.33 90 ASP A N 1
ATOM 703 C CA . ASP A 1 90 ? 36.272 12.033 31.310 1.00 22.59 90 ASP A CA 1
ATOM 704 C C . ASP A 1 90 ? 34.842 12.464 31.592 1.00 15.56 90 ASP A C 1
ATOM 705 O O . ASP A 1 90 ? 34.118 12.912 30.698 1.00 19.11 90 ASP A O 1
ATOM 710 N N . ILE A 1 91 ? 34.418 12.314 32.845 1.00 18.15 91 ILE A N 1
ATOM 711 C CA . ILE A 1 91 ? 33.088 12.783 33.222 1.00 18.47 91 ILE A CA 1
ATOM 712 C C . ILE A 1 91 ? 33.147 14.287 33.464 1.00 17.14 91 ILE A C 1
ATOM 713 O O . ILE A 1 91 ? 33.878 14.773 34.336 1.00 18.20 91 ILE A O 1
ATOM 718 N N . GLU A 1 92 ? 32.391 15.036 32.668 1.00 15.69 92 GLU A N 1
ATOM 719 C CA . GLU A 1 92 ? 32.360 16.485 32.800 1.00 19.32 92 GLU A CA 1
ATOM 720 C C . GLU A 1 92 ? 31.519 16.887 34.009 1.00 22.67 92 GLU A C 1
ATOM 721 O O . GLU A 1 92 ? 30.528 16.229 34.341 1.00 21.01 92 GLU A O 1
ATOM 727 N N . GLU A 1 93 ? 31.940 17.955 34.686 1.00 17.49 93 GLU A N 1
ATOM 728 C CA . GLU A 1 93 ? 31.124 18.552 35.743 1.00 22.04 93 GLU A CA 1
ATOM 729 C C . GLU A 1 93 ? 29.931 19.264 35.117 1.00 20.60 93 GLU A C 1
ATOM 730 O O . GLU A 1 93 ? 30.083 20.310 34.487 1.00 25.55 93 GLU A O 1
ATOM 736 N N . VAL A 1 94 ? 28.743 18.688 35.280 1.00 19.87 94 VAL A N 1
ATOM 737 C CA . VAL A 1 94 ? 27.520 19.137 34.611 1.00 17.97 94 VAL A CA 1
ATOM 738 C C . VAL A 1 94 ? 26.405 19.032 35.644 1.00 21.47 94 VAL A C 1
ATOM 739 O O . VAL A 1 94 ? 26.378 18.044 36.389 1.00 19.89 94 VAL A O 1
ATOM 743 N N . PRO A 1 95 ? 25.496 20.009 35.753 1.00 19.64 95 PRO A N 1
ATOM 744 C CA . PRO A 1 95 ? 24.424 19.903 36.753 1.00 22.79 95 PRO A CA 1
ATOM 745 C C . PRO A 1 95 ? 23.662 18.600 36.589 1.00 15.95 95 PRO A C 1
ATOM 746 O O . PRO A 1 95 ? 23.378 18.168 35.474 1.00 16.72 95 PRO A O 1
ATOM 750 N N . ASP A 1 96 ? 23.325 17.983 37.724 1.00 14.01 96 ASP A N 1
ATOM 751 C CA . ASP A 1 96 ? 22.696 16.670 37.715 1.00 17.81 96 ASP A CA 1
ATOM 752 C C . ASP A 1 96 ? 21.361 16.668 36.998 1.00 23.32 96 ASP A C 1
ATOM 753 O O . ASP A 1 96 ? 20.914 15.611 36.542 1.00 26.29 96 ASP A O 1
ATOM 758 N N . ASP A 1 97 ? 20.685 17.807 36.922 1.00 16.17 97 ASP A N 1
ATOM 759 C CA . ASP A 1 97 ? 19.412 17.831 36.223 1.00 16.39 97 ASP A CA 1
ATOM 760 C C . ASP A 1 97 ? 19.546 18.292 34.783 1.00 17.68 97 ASP A C 1
ATOM 761 O O . ASP A 1 97 ? 18.531 18.399 34.086 1.00 18.16 97 ASP A O 1
ATOM 766 N N . LEU A 1 98 ? 20.776 18.531 34.307 1.00 18.48 98 LEU A N 1
ATOM 767 C CA . LEU A 1 98 ? 20.990 18.794 32.887 1.00 15.80 98 LEU A CA 1
ATOM 768 C C . LEU A 1 98 ? 21.347 17.524 32.108 1.00 14.70 98 LEU A C 1
ATOM 769 O O . LEU A 1 98 ? 20.828 17.303 31.013 1.00 15.02 98 LEU A O 1
ATOM 774 N N . THR A 1 99 ? 22.186 16.658 32.663 1.00 14.28 99 THR A N 1
ATOM 775 C CA . THR A 1 99 ? 22.593 15.450 31.943 1.00 18.95 99 THR A CA 1
ATOM 776 C C . THR A 1 99 ? 21.417 14.631 31.412 1.00 21.20 99 THR A C 1
ATOM 777 O O . THR A 1 99 ? 21.431 14.279 30.221 1.00 16.61 99 THR A O 1
ATOM 781 N N . PRO A 1 100 ? 20.367 14.332 32.185 1.00 19.02 100 PRO A N 1
ATOM 782 C CA . PRO A 1 100 ? 19.220 13.631 31.575 1.00 18.39 100 PRO A CA 1
ATOM 783 C C . PRO A 1 100 ? 18.564 14.413 30.445 1.00 16.89 100 PRO A C 1
ATOM 784 O O . PRO A 1 100 ? 18.013 13.796 29.524 1.00 16.75 100 PRO A O 1
ATOM 788 N N . GLN A 1 101 ? 18.618 15.759 30.470 1.00 14.94 101 GLN A N 1
ATOM 789 C CA . GLN A 1 101 ? 17.997 16.533 29.392 1.00 13.63 101 GLN A CA 1
ATOM 790 C C . GLN A 1 101 ? 18.776 16.400 28.090 1.00 17.18 101 GLN A C 1
ATOM 791 O O . GLN A 1 101 ? 18.184 16.428 27.006 1.00 15.01 101 GLN A O 1
ATOM 797 N N . VAL A 1 102 ? 20.099 16.278 28.173 1.00 15.43 102 VAL A N 1
ATOM 798 C CA . VAL A 1 102 ? 20.888 15.997 26.973 1.00 17.78 102 VAL A CA 1
ATOM 799 C C . VAL A 1 102 ? 20.434 14.686 26.339 1.00 17.38 102 VAL A C 1
ATOM 800 O O . VAL A 1 102 ? 20.249 14.596 25.122 1.00 19.69 102 VAL A O 1
ATOM 804 N N . ASN A 1 103 ? 20.259 13.645 27.158 1.00 16.16 103 ASN A N 1
ATOM 805 C CA . ASN A 1 103 ? 19.741 12.376 26.649 1.00 21.94 103 ASN A CA 1
ATOM 806 C C . ASN A 1 103 ? 18.372 12.553 25.999 1.00 22.00 103 ASN A C 1
ATOM 807 O O . ASN A 1 103 ? 18.115 11.994 24.926 1.00 19.93 103 ASN A O 1
ATOM 812 N N . MET A 1 104 ? 17.498 13.358 26.616 1.00 18.81 104 MET A N 1
ATOM 813 C CA . MET A 1 104 ? 16.182 13.623 26.043 1.00 20.89 104 MET A CA 1
ATOM 814 C C . MET A 1 104 ? 16.303 14.311 24.688 1.00 19.80 104 MET A C 1
ATOM 815 O O . MET A 1 104 ? 15.618 13.940 23.726 1.00 19.62 104 MET A O 1
ATOM 820 N N . ILE A 1 105 ? 17.149 15.340 24.599 1.00 18.85 105 ILE A N 1
ATOM 821 C CA . ILE A 1 105 ? 17.315 16.046 23.332 1.00 18.14 105 ILE A CA 1
ATOM 822 C C . ILE A 1 105 ? 17.788 15.085 22.258 1.00 14.61 105 ILE A C 1
ATOM 823 O O . ILE A 1 105 ? 17.260 15.064 21.141 1.00 20.86 105 ILE A O 1
ATOM 828 N N . LEU A 1 106 ? 18.801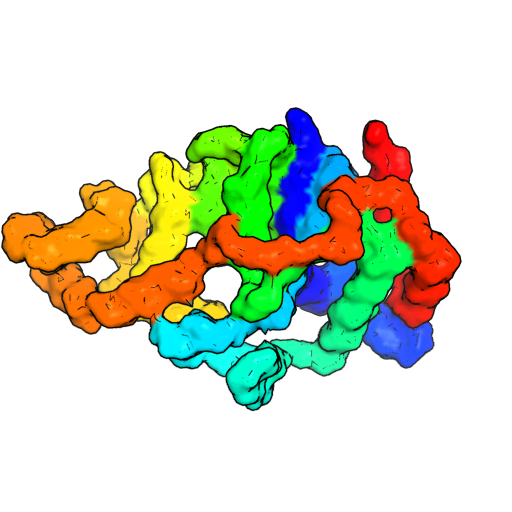 14.282 22.580 1.00 17.78 106 LEU A N 1
ATOM 829 C CA . LEU A 1 106 ? 19.357 13.385 21.570 1.00 24.16 106 LEU A CA 1
ATOM 830 C C . LEU A 1 106 ? 18.327 12.355 21.121 1.00 22.05 106 LEU A C 1
ATOM 831 O O . LEU A 1 106 ? 18.288 11.997 19.945 1.00 19.76 106 LEU A O 1
ATOM 836 N N . GLU A 1 107 ? 17.454 11.906 22.029 1.00 17.54 107 GLU A N 1
ATOM 837 C CA . GLU A 1 107 ? 16.395 10.972 21.646 1.00 22.88 107 GLU A CA 1
ATOM 838 C C . GLU A 1 107 ? 15.418 11.617 20.668 1.00 21.29 107 GLU A C 1
ATOM 839 O O . GLU A 1 107 ? 14.993 10.987 19.690 1.00 21.33 107 GLU A O 1
ATOM 845 N N . LEU A 1 108 ? 15.037 12.870 20.934 1.00 20.38 108 LEU A N 1
ATOM 846 C CA . LEU A 1 108 ? 14.118 13.590 20.062 1.00 19.87 108 LEU A CA 1
ATOM 847 C C . LEU A 1 108 ? 14.727 13.845 18.695 1.00 21.26 108 LEU A C 1
ATOM 848 O O . LEU A 1 108 ? 14.060 13.654 17.672 1.00 23.21 108 LEU A O 1
ATOM 853 N N . LEU A 1 109 ? 15.988 14.293 18.655 1.00 21.49 109 LEU A N 1
ATOM 854 C CA . LEU A 1 109 ? 16.652 14.504 17.369 1.00 20.30 109 LEU A CA 1
ATOM 855 C C . LEU A 1 109 ? 16.703 13.215 16.557 1.00 23.66 109 LEU A C 1
ATOM 856 O O . LEU A 1 109 ? 16.460 13.221 15.343 1.00 23.86 109 LEU A O 1
ATOM 861 N N . ASP A 1 110 ? 17.039 12.103 17.206 1.00 18.00 110 ASP A N 1
ATOM 862 C CA . ASP A 1 110 ? 17.109 10.832 16.493 1.00 21.86 110 ASP A CA 1
ATOM 863 C C . ASP A 1 110 ? 15.740 10.419 15.962 1.00 23.47 110 ASP A C 1
ATOM 864 O O . ASP A 1 110 ? 15.615 9.994 14.806 1.00 23.74 110 ASP A O 1
ATOM 869 N N . ALA A 1 111 ? 14.698 10.559 16.782 1.00 23.62 111 ALA A N 1
ATOM 870 C CA . ALA A 1 111 ? 13.363 10.155 16.351 1.00 26.16 111 ALA A CA 1
ATOM 871 C C . ALA A 1 111 ? 12.845 11.065 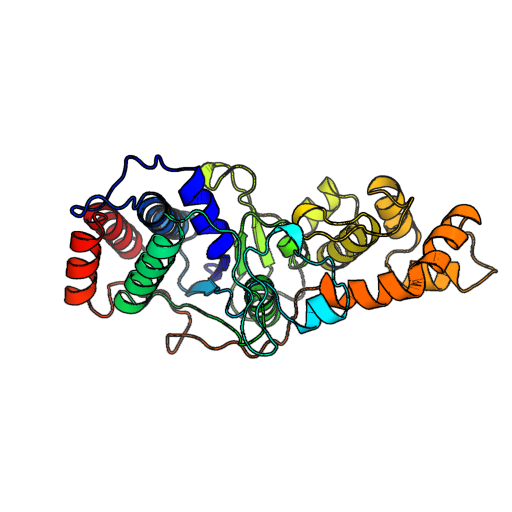15.248 1.00 21.43 111 ALA A C 1
ATOM 872 O O . ALA A 1 111 ? 12.186 10.603 14.310 1.00 24.25 111 ALA A O 1
ATOM 874 N N . PHE A 1 112 ? 13.120 12.368 15.350 1.00 22.72 112 PHE A N 1
ATOM 875 C CA . PHE A 1 112 ? 12.693 13.284 14.303 1.00 22.08 112 PHE A CA 1
ATOM 876 C C . PHE A 1 112 ? 13.499 13.077 13.027 1.00 22.58 112 PHE A C 1
ATOM 877 O O . PHE A 1 112 ? 12.978 13.266 11.919 1.00 23.31 112 PHE A O 1
ATOM 885 N N . GLY A 1 113 ? 14.759 12.684 13.162 1.00 22.74 113 GLY A N 1
ATOM 886 C CA . GLY A 1 113 ? 15.638 12.565 12.018 1.00 21.93 113 GLY A CA 1
ATOM 887 C C . GLY A 1 113 ? 16.410 13.821 11.703 1.00 20.32 113 GLY A C 1
ATOM 888 O O . GLY A 1 113 ? 16.846 13.994 10.562 1.00 23.46 113 GLY A O 1
ATOM 889 N N . ILE A 1 114 ? 16.549 14.727 12.657 1.00 21.48 114 ILE A N 1
ATOM 890 C CA . ILE A 1 114 ? 17.425 15.884 12.443 1.00 21.64 114 ILE A CA 1
ATOM 891 C C . ILE A 1 114 ? 18.869 15.397 12.442 1.00 21.53 114 ILE A C 1
ATOM 892 O O . ILE A 1 114 ? 19.264 14.651 13.353 1.00 18.61 114 ILE A O 1
ATOM 897 N N . PRO A 1 115 ? 19.673 15.738 11.435 1.00 20.88 115 PRO A N 1
ATOM 898 C CA . PRO A 1 115 ? 21.025 15.177 11.367 1.00 21.77 115 PRO A CA 1
ATOM 899 C C . PRO A 1 115 ? 21.846 15.587 12.579 1.00 18.41 115 PRO A C 1
ATOM 900 O O . PRO A 1 115 ? 21.804 16.731 13.022 1.00 19.16 115 PRO A O 1
ATOM 904 N N . THR A 1 116 ? 22.574 14.629 13.131 1.00 17.19 116 THR A N 1
ATOM 905 C CA . THR A 1 116 ? 23.577 14.918 14.139 1.00 18.36 116 THR A CA 1
ATOM 906 C C . THR A 1 116 ? 24.899 14.363 13.650 1.00 17.56 116 THR A C 1
ATOM 907 O O . THR A 1 116 ? 24.927 13.398 12.883 1.00 23.29 116 THR A O 1
ATOM 911 N N . ALA A 1 117 ? 25.996 14.975 14.098 1.00 17.90 117 ALA A N 1
ATOM 912 C CA . ALA A 1 117 ? 27.313 14.582 13.617 1.00 20.74 117 ALA A CA 1
ATOM 913 C C . ALA A 1 117 ? 28.308 14.559 14.761 1.00 19.93 117 ALA A C 1
ATOM 914 O O . ALA A 1 117 ? 28.267 15.411 15.652 1.00 23.64 117 ALA A O 1
ATOM 916 N N . GLY A 1 118 ? 29.214 13.585 14.717 1.00 21.41 118 GLY A N 1
ATOM 917 C CA . GLY A 1 118 ? 30.254 13.459 15.718 1.00 19.47 118 GLY A CA 1
ATOM 918 C C . GLY A 1 118 ? 31.453 12.763 15.110 1.00 19.50 118 GLY A C 1
ATOM 919 O O . GLY A 1 118 ? 31.385 12.197 14.018 1.00 21.59 118 GLY A O 1
ATOM 920 N N . ALA A 1 119 ? 32.570 12.838 15.827 1.00 16.46 119 ALA A N 1
ATOM 921 C CA . ALA A 1 119 ? 33.799 12.166 15.431 1.00 17.64 119 ALA A CA 1
ATOM 922 C C . ALA A 1 119 ? 34.436 11.608 16.691 1.00 21.58 119 ALA A C 1
ATOM 923 O O . ALA A 1 119 ? 34.678 12.357 17.642 1.00 21.57 119 ALA A O 1
ATOM 925 N N . ALA A 1 120 ? 34.702 10.301 16.700 1.00 26.53 120 ALA A N 1
ATOM 926 C CA . ALA A 1 120 ? 35.261 9.662 17.887 1.00 28.34 120 ALA A CA 1
ATOM 927 C C . ALA A 1 120 ? 36.574 10.323 18.298 1.00 22.04 120 ALA A C 1
ATOM 928 O O . ALA A 1 120 ? 37.461 10.556 17.469 1.00 22.78 120 ALA A O 1
ATOM 930 N N . GLY A 1 121 ? 36.692 10.643 19.583 1.00 20.96 121 GLY A N 1
ATOM 931 C CA . GLY A 1 121 ? 37.900 11.270 20.077 1.00 22.31 121 GLY A CA 1
ATOM 932 C C . GLY A 1 121 ? 38.013 12.756 19.812 1.00 22.86 121 GLY A C 1
ATOM 933 O O . GLY A 1 121 ? 39.067 13.339 20.093 1.00 26.24 121 GLY A O 1
ATOM 934 N N . PHE A 1 122 ? 36.971 13.393 19.285 1.00 20.28 122 PHE A N 1
ATOM 935 C CA . PHE A 1 122 ? 37.026 14.805 18.941 1.00 21.46 122 PHE A CA 1
ATOM 936 C C . PHE A 1 122 ? 35.862 15.559 19.573 1.00 21.32 122 PHE A C 1
ATOM 937 O O . PHE A 1 122 ? 34.823 14.986 19.897 1.00 19.33 122 PHE A O 1
ATOM 945 N N . GLU A 1 123 ? 36.050 16.870 19.695 1.00 16.23 123 GLU A N 1
ATOM 946 C CA . GLU A 1 123 ? 35.058 17.786 20.225 1.00 14.02 123 GLU A CA 1
ATOM 947 C C . GLU A 1 123 ? 34.095 18.218 19.131 1.00 18.33 123 GLU A C 1
ATOM 948 O O . GLU A 1 123 ? 34.385 18.128 17.934 1.00 18.67 123 GLU A O 1
ATOM 954 N N . ALA A 1 124 ? 32.943 18.728 19.556 1.00 16.03 124 ALA A N 1
ATOM 955 C CA . ALA A 1 124 ? 32.044 19.327 18.580 1.00 19.44 124 ALA A CA 1
ATOM 956 C C . ALA A 1 124 ? 32.734 20.481 17.871 1.00 21.74 124 ALA A C 1
ATOM 957 O O . ALA A 1 124 ? 32.483 20.723 16.683 1.00 16.61 124 ALA A O 1
ATOM 959 N N . ASP A 1 125 ? 33.647 21.170 18.570 1.00 15.70 125 ASP A N 1
ATOM 960 C CA . ASP A 1 125 ? 34.427 22.224 17.926 1.00 19.26 125 ASP A CA 1
ATOM 961 C C . ASP A 1 125 ? 35.136 21.709 16.680 1.00 17.75 125 ASP A C 1
ATOM 962 O O . ASP A 1 125 ? 35.199 22.402 15.655 1.00 16.54 125 ASP A O 1
ATOM 967 N N . ASP A 1 126 ? 35.669 20.487 16.755 1.00 18.66 126 ASP A N 1
ATOM 968 C CA . ASP A 1 126 ? 36.375 19.889 15.628 1.00 21.92 126 ASP A CA 1
ATOM 969 C C . ASP A 1 126 ? 35.415 19.461 14.527 1.00 21.45 126 ASP A C 1
ATOM 970 O O . ASP A 1 126 ? 35.698 19.639 13.329 1.00 18.14 126 ASP A O 1
ATOM 975 N N . VAL A 1 127 ? 34.291 18.862 14.912 1.00 17.62 127 VAL A N 1
ATOM 976 C CA . VAL A 1 127 ? 33.254 18.529 13.943 1.00 16.82 127 VAL A CA 1
ATOM 977 C C . VAL A 1 127 ? 32.861 19.773 13.167 1.00 17.04 127 VAL A C 1
ATOM 978 O O . VAL A 1 127 ? 32.813 19.769 11.931 1.00 20.45 127 VAL A O 1
ATOM 982 N N . LEU A 1 128 ? 32.586 20.860 13.892 1.00 16.67 128 LEU A N 1
ATOM 983 C CA . LEU A 1 128 ? 32.223 22.120 13.253 1.00 18.82 128 LEU A CA 1
ATOM 984 C C . LEU A 1 128 ? 33.314 22.593 12.299 1.00 16.45 128 LEU A C 1
ATOM 985 O O . LEU A 1 128 ? 33.030 22.976 11.156 1.00 20.00 128 LEU A O 1
ATOM 990 N N . GLY A 1 129 ? 34.573 22.573 12.748 1.00 17.83 129 GLY A N 1
ATOM 991 C CA . GLY A 1 129 ? 35.653 23.045 11.902 1.00 17.97 129 GLY A CA 1
ATOM 992 C C . GLY A 1 129 ? 35.865 22.159 10.694 1.00 21.19 129 GLY A C 1
ATOM 993 O O . GLY A 1 129 ? 36.242 22.642 9.624 1.00 19.37 129 GLY A O 1
ATOM 994 N N . THR A 1 130 ? 35.615 20.856 10.843 1.00 17.98 130 THR A N 1
ATOM 995 C CA . THR A 1 130 ? 35.785 19.931 9.721 1.00 18.03 130 THR A CA 1
ATOM 996 C C . THR A 1 130 ? 34.681 20.120 8.689 1.00 21.42 130 THR A C 1
ATOM 997 O O . THR A 1 130 ? 34.951 20.181 7.481 1.00 19.98 130 THR A O 1
ATOM 1001 N N . LEU A 1 131 ? 33.435 20.242 9.151 1.00 17.57 131 LEU A N 1
ATOM 1002 C CA . LEU A 1 131 ? 32.316 20.409 8.229 1.00 22.07 131 LEU A CA 1
ATOM 1003 C C . LEU A 1 131 ? 32.343 21.772 7.559 1.00 18.78 131 LEU A C 1
ATOM 1004 O O . LEU A 1 131 ? 31.943 21.895 6.397 1.00 21.37 131 LEU A O 1
ATOM 1009 N N . SER A 1 132 ? 32.794 22.809 8.269 1.00 17.52 132 SER A N 1
ATOM 1010 C CA . SER A 1 132 ? 32.871 24.124 7.635 1.00 19.65 132 SER A CA 1
ATOM 1011 C C . SER A 1 132 ? 34.032 24.185 6.642 1.00 25.86 132 SER A C 1
ATOM 1012 O O . SER A 1 132 ? 33.903 24.777 5.562 1.00 24.55 132 SER A O 1
ATOM 1015 N N . ALA A 1 133 ? 35.154 23.537 6.964 1.00 22.70 133 ALA A N 1
ATOM 1016 C CA . ALA A 1 133 ? 36.277 23.481 6.028 1.00 22.86 133 ALA A CA 1
ATOM 1017 C C . ALA A 1 133 ? 35.926 22.712 4.765 1.00 22.00 133 ALA A C 1
ATOM 1018 O O . ALA A 1 133 ? 36.418 23.041 3.678 1.00 29.15 133 ALA A O 1
ATOM 1020 N N . ARG A 1 134 ? 35.102 21.674 4.881 1.00 25.45 134 ARG A N 1
ATOM 1021 C CA . ARG A 1 134 ? 34.794 20.833 3.736 1.00 27.59 134 ARG A CA 1
ATOM 1022 C C . ARG A 1 134 ? 33.685 21.399 2.866 1.00 26.48 134 ARG A C 1
ATOM 1023 O O . ARG A 1 134 ? 33.538 20.960 1.723 1.00 26.96 134 ARG A O 1
ATOM 1031 N N . GLU A 1 135 ? 32.893 22.338 3.380 1.00 21.72 135 GLU A N 1
ATOM 1032 C CA . GLU A 1 135 ? 31.706 22.780 2.662 1.00 22.24 135 GLU A CA 1
ATOM 1033 C C . GLU A 1 135 ? 32.095 23.459 1.358 1.00 24.68 135 GLU A C 1
ATOM 1034 O O . GLU A 1 135 ? 32.993 24.304 1.329 1.00 25.22 135 GLU A O 1
ATOM 1040 N N . GLU A 1 136 ? 31.420 23.077 0.273 1.00 23.61 136 GLU A N 1
ATOM 1041 C CA . GLU A 1 136 ? 31.672 23.647 -1.039 1.00 30.41 136 GLU A CA 1
ATOM 1042 C C . GLU A 1 136 ? 30.446 24.269 -1.690 1.00 30.24 136 GLU A C 1
ATOM 1043 O O . GLU A 1 136 ? 30.603 24.983 -2.687 1.00 29.73 136 GLU A O 1
ATOM 1049 N N . ARG A 1 137 ? 29.238 24.006 -1.189 1.00 25.74 137 ARG A N 1
ATOM 1050 C CA . ARG A 1 137 ? 28.017 24.370 -1.897 1.00 25.29 137 ARG A CA 1
ATOM 1051 C C . ARG A 1 137 ? 27.294 25.568 -1.297 1.00 27.11 137 ARG A C 1
ATOM 1052 O O . ARG A 1 137 ? 26.883 26.468 -2.030 1.00 31.90 137 ARG A O 1
ATOM 1060 N N . ASP A 1 138 ? 27.130 25.613 0.020 1.00 21.39 138 ASP A N 1
ATOM 1061 C CA . ASP A 1 138 ? 26.269 26.627 0.617 1.00 26.30 138 ASP A CA 1
ATOM 1062 C C . ASP A 1 138 ? 27.040 27.449 1.640 1.00 24.32 138 ASP A C 1
ATOM 1063 O O . ASP A 1 138 ? 27.975 26.938 2.261 1.00 25.00 138 ASP A O 1
ATOM 1068 N N . PRO A 1 139 ? 26.678 28.717 1.845 1.00 20.90 139 PRO A N 1
ATOM 1069 C CA . PRO A 1 139 ? 27.290 29.472 2.946 1.00 24.02 139 PRO A CA 1
ATOM 1070 C C . PRO A 1 139 ? 27.031 28.755 4.259 1.00 20.50 139 PRO A C 1
ATOM 1071 O O . PRO A 1 139 ? 25.991 28.128 4.444 1.00 21.72 139 PRO A O 1
ATOM 1075 N N . VAL A 1 140 ? 27.995 28.836 5.155 1.00 18.82 140 VAL A N 1
ATOM 1076 C CA . VAL A 1 140 ? 27.949 28.137 6.430 1.00 20.80 140 VAL A CA 1
ATOM 1077 C C . VAL A 1 140 ? 27.624 29.147 7.515 1.00 15.58 140 VAL A C 1
ATOM 1078 O O . VAL A 1 140 ? 28.226 30.227 7.571 1.00 18.71 140 VAL A O 1
ATOM 1082 N N . VAL A 1 141 ? 26.716 28.776 8.406 1.00 15.24 141 VAL A N 1
ATOM 1083 C CA . VAL A 1 141 ? 26.479 29.522 9.634 1.00 15.48 141 VAL A CA 1
ATOM 1084 C C . VAL A 1 141 ? 26.739 28.567 10.791 1.00 18.80 141 VAL A C 1
ATOM 1085 O O . VAL A 1 141 ? 25.986 27.604 10.996 1.00 19.52 141 VAL A O 1
ATOM 1089 N N . VAL A 1 142 ? 27.803 28.825 11.536 1.00 16.60 142 VAL A N 1
ATOM 1090 C CA . VAL A 1 142 ? 28.112 28.074 12.747 1.00 18.63 142 VAL A CA 1
ATOM 1091 C C . VAL A 1 142 ? 27.430 28.777 13.912 1.00 17.88 142 VAL A C 1
ATOM 1092 O O . VAL A 1 142 ? 27.639 29.973 14.133 1.00 18.34 142 VAL A O 1
ATOM 1096 N N . VAL A 1 143 ? 26.625 28.047 14.666 1.00 16.39 143 VAL A N 1
ATOM 1097 C CA . VAL A 1 143 ? 25.820 28.646 15.726 1.00 18.13 143 VAL A CA 1
ATOM 1098 C C . VAL A 1 143 ? 26.413 28.198 17.051 1.00 18.95 143 VAL A C 1
ATOM 1099 O O . VAL A 1 143 ? 26.366 27.005 17.376 1.00 18.77 143 VAL A O 1
ATOM 1103 N N . SER A 1 144 ? 26.963 29.141 17.828 1.00 17.31 144 SER A N 1
ATOM 1104 C CA . SER A 1 144 ? 27.649 28.763 19.063 1.00 19.18 144 SER A CA 1
ATOM 1105 C C . SER A 1 144 ? 27.896 29.991 19.929 1.00 18.28 144 SER A C 1
ATOM 1106 O O . SER A 1 144 ? 28.088 31.093 19.415 1.00 18.36 144 SER A O 1
ATOM 1109 N N . GLY A 1 145 ? 27.921 29.782 21.242 1.00 18.75 145 GLY A N 1
ATOM 1110 C CA . GLY A 1 145 ? 28.386 30.796 22.164 1.00 20.40 145 GLY A CA 1
ATOM 1111 C C . GLY A 1 145 ? 29.855 30.696 22.523 1.00 21.51 145 GLY A C 1
ATOM 1112 O O . GLY A 1 145 ? 30.339 31.468 23.352 1.00 21.65 145 GLY A O 1
ATOM 1113 N N . ASP A 1 146 ? 30.582 29.763 21.913 1.00 19.53 146 ASP A N 1
ATOM 1114 C CA . ASP A 1 146 ? 31.987 29.513 22.222 1.00 16.70 146 ASP A CA 1
ATOM 1115 C C . ASP A 1 146 ? 32.847 30.324 21.261 1.00 18.07 146 ASP A C 1
ATOM 1116 O O . ASP A 1 146 ? 32.825 30.079 20.048 1.00 21.75 146 ASP A O 1
ATOM 1121 N N . ARG A 1 147 ? 33.614 31.281 21.798 1.00 18.80 147 ARG A N 1
ATOM 1122 C CA . ARG A 1 147 ? 34.447 32.105 20.924 1.00 20.92 147 ARG A CA 1
ATOM 1123 C C . ARG A 1 147 ? 35.538 31.304 20.215 1.00 24.37 147 ARG A C 1
ATOM 1124 O O . ARG A 1 147 ? 36.105 31.801 19.232 1.00 25.97 147 ARG A O 1
ATOM 1132 N N . ASP A 1 148 ? 35.843 30.084 20.674 1.00 26.57 148 ASP A N 1
ATOM 1133 C CA . ASP A 1 148 ? 36.758 29.220 19.922 1.00 27.00 148 ASP A CA 1
ATOM 1134 C C . ASP A 1 148 ? 36.389 29.151 18.449 1.00 27.81 148 ASP A C 1
ATOM 1135 O O . ASP A 1 148 ? 37.267 29.029 17.588 1.00 30.73 148 ASP A O 1
ATOM 1140 N N . LEU A 1 149 ? 35.098 29.197 18.136 1.00 23.52 149 LEU A N 1
ATOM 1141 C CA . LEU A 1 149 ? 34.704 28.981 16.756 1.00 19.64 149 LEU A CA 1
ATOM 1142 C C . LEU A 1 149 ? 34.890 30.211 15.888 1.00 18.21 149 LEU A C 1
ATOM 1143 O O . LEU A 1 149 ? 34.735 30.104 14.671 1.00 19.23 149 LEU A O 1
ATOM 1148 N N . LEU A 1 150 ? 35.271 31.359 16.457 1.00 19.09 150 LEU A N 1
ATOM 1149 C CA . LEU A 1 150 ? 35.564 32.507 15.597 1.00 21.83 150 LEU A CA 1
ATOM 1150 C C . LEU A 1 150 ? 36.742 32.232 14.679 1.00 25.93 150 LEU A C 1
ATOM 1151 O O . LEU A 1 150 ? 36.895 32.906 13.651 1.00 24.48 150 LEU A O 1
ATOM 1156 N N . GLN A 1 151 ? 37.572 31.245 15.014 1.00 20.14 151 GLN A N 1
ATOM 1157 C CA . GLN A 1 151 ? 38.679 30.910 14.138 1.00 20.84 151 GLN A CA 1
ATOM 1158 C C . GLN A 1 151 ? 38.232 30.306 12.814 1.00 20.67 151 GLN A C 1
ATOM 1159 O O . GLN A 1 151 ? 39.062 30.190 11.911 1.00 19.78 151 GLN A O 1
ATOM 1165 N N . LEU A 1 152 ? 36.954 29.947 12.664 1.00 20.40 152 LEU A N 1
ATOM 1166 C CA . LEU A 1 152 ? 36.459 29.357 11.425 1.00 17.64 152 LEU A CA 1
ATOM 1167 C C . LEU A 1 152 ? 35.993 30.377 10.390 1.00 21.85 152 LEU A C 1
ATOM 1168 O O . LEU A 1 152 ? 35.696 29.970 9.265 1.00 22.26 152 LEU A O 1
ATOM 1173 N N . VAL A 1 153 ? 35.884 31.670 10.734 1.00 17.92 153 VAL A N 1
ATOM 1174 C CA . VAL A 1 153 ? 35.258 32.616 9.814 1.00 17.04 153 VAL A CA 1
ATOM 1175 C C . VAL A 1 153 ? 36.058 32.677 8.518 1.00 18.52 153 VAL A C 1
ATOM 1176 O O . VAL A 1 153 ? 37.282 32.522 8.503 1.00 21.76 153 VAL A O 1
ATOM 1180 N N . ARG A 1 154 ? 35.356 32.894 7.415 1.00 15.96 154 ARG A N 1
ATOM 1181 C CA . ARG A 1 154 ? 36.014 32.807 6.123 1.00 22.56 154 ARG A CA 1
ATOM 1182 C C . ARG A 1 154 ? 35.237 33.630 5.118 1.00 20.74 154 ARG A C 1
ATOM 1183 O O . ARG A 1 154 ? 34.009 33.590 5.101 1.00 18.06 154 ARG A O 1
ATOM 1191 N N . ASP A 1 155 ? 35.961 34.361 4.268 1.00 22.30 155 ASP A N 1
ATOM 1192 C CA . ASP A 1 155 ? 35.344 34.923 3.077 1.00 22.08 155 ASP A CA 1
ATOM 1193 C C . ASP A 1 155 ? 35.718 34.135 1.827 1.00 28.04 155 ASP A C 1
ATOM 1194 O O . ASP A 1 155 ? 34.836 33.678 1.091 1.00 30.03 155 ASP A O 1
ATOM 1199 N N . GLU A 1 156 ? 37.010 33.933 1.587 1.00 24.99 156 GLU A N 1
ATOM 1200 C CA . GLU A 1 156 ? 37.446 33.152 0.440 1.00 25.23 156 GLU A CA 1
ATOM 1201 C C . GLU A 1 156 ? 38.470 32.118 0.875 1.00 29.08 156 GLU A C 1
ATOM 1202 O O . GLU A 1 156 ? 39.235 32.361 1.812 1.00 29.75 156 GLU A O 1
ATOM 1208 N N . PRO A 1 157 ? 38.498 30.937 0.226 1.00 31.18 157 PRO A N 1
ATOM 1209 C CA . PRO A 1 157 ? 37.626 30.513 -0.875 1.00 31.77 157 PRO A CA 1
ATOM 1210 C C . PRO A 1 157 ? 36.170 30.364 -0.472 1.00 27.88 157 PRO A C 1
ATOM 1211 O O . PRO A 1 157 ? 35.875 29.962 0.659 1.00 30.69 157 PRO A O 1
ATOM 1215 N N . ALA A 1 158 ? 35.275 30.723 -1.391 1.00 24.91 158 ALA A N 1
ATOM 1216 C CA . ALA A 1 158 ? 33.854 30.505 -1.198 1.00 28.05 158 ALA A CA 1
ATOM 1217 C C . ALA A 1 158 ? 33.573 29.019 -0.980 1.00 30.39 158 ALA A C 1
ATOM 1218 O O . ALA A 1 158 ? 34.343 28.164 -1.426 1.00 29.76 158 ALA A O 1
ATOM 1220 N N . PRO A 1 159 ? 32.472 28.678 -0.298 1.00 31.15 159 PRO A N 1
ATOM 1221 C CA . PRO A 1 159 ? 31.508 29.595 0.339 1.00 24.99 159 PRO A CA 1
ATOM 1222 C C . PRO A 1 159 ? 32.011 30.232 1.628 1.00 23.99 159 PRO A C 1
ATOM 1223 O O . PRO A 1 159 ? 32.918 29.717 2.288 1.00 19.91 159 PRO A O 1
ATOM 1227 N N . GLN A 1 160 ? 31.388 31.349 1.995 1.00 20.51 160 GLN A N 1
ATOM 1228 C CA . GLN A 1 160 ? 31.767 32.036 3.213 1.00 19.09 160 GLN A CA 1
ATOM 1229 C C . GLN A 1 160 ? 31.368 31.210 4.436 1.00 19.87 160 GLN A C 1
ATOM 1230 O O . GLN A 1 160 ? 30.506 30.327 4.376 1.00 21.45 160 GLN A O 1
ATOM 1236 N N . VAL A 1 161 ? 32.033 31.486 5.555 1.00 17.81 161 VAL A N 1
ATOM 1237 C CA . VAL A 1 161 ? 31.663 30.906 6.841 1.00 18.97 161 VAL A CA 1
ATOM 1238 C C . VAL A 1 161 ? 31.430 32.055 7.807 1.00 17.09 161 VAL A C 1
ATOM 1239 O O . VAL A 1 161 ? 32.246 32.985 7.886 1.00 18.08 161 VAL A O 1
ATOM 1243 N N . ARG A 1 162 ? 30.300 32.014 8.508 1.00 16.03 162 ARG A N 1
ATOM 1244 C CA . ARG A 1 162 ? 29.970 32.992 9.527 1.00 16.72 162 ARG A CA 1
ATOM 1245 C C . ARG A 1 162 ? 29.687 32.281 10.840 1.00 19.89 162 ARG A C 1
ATOM 1246 O O . ARG A 1 162 ? 29.202 31.148 10.856 1.00 18.04 162 ARG A O 1
ATOM 1254 N N . VAL A 1 163 ? 29.995 32.941 11.953 1.00 18.13 163 VAL A N 1
ATOM 1255 C CA . VAL A 1 163 ? 29.615 32.428 13.270 1.00 15.20 163 VAL A CA 1
ATOM 1256 C C . VAL A 1 163 ? 28.455 33.270 13.780 1.00 18.35 163 VAL A C 1
ATOM 1257 O O . VAL A 1 163 ? 28.592 34.489 13.924 1.00 17.22 163 VAL A O 1
ATOM 1261 N N . LEU A 1 164 ? 27.309 32.630 14.021 1.00 17.73 164 LEU A N 1
ATOM 1262 C CA . LEU A 1 164 ? 26.152 33.295 14.631 1.00 16.57 164 LEU A CA 1
ATOM 1263 C C . LEU A 1 164 ? 26.372 33.173 16.126 1.00 16.00 164 LEU A C 1
ATOM 1264 O O . LEU A 1 164 ? 26.062 32.156 16.738 1.00 17.37 164 LEU A O 1
ATOM 1269 N N . TYR A 1 165 ? 26.963 34.201 16.711 1.00 14.86 165 TYR A N 1
ATOM 1270 C CA . TYR A 1 165 ? 27.576 34.094 18.029 1.00 14.85 165 TYR A CA 1
ATOM 1271 C C . TYR A 1 165 ? 26.550 34.342 19.129 1.00 19.36 165 TYR A C 1
ATOM 1272 O O . TYR A 1 165 ? 25.878 35.382 19.147 1.00 19.51 165 TYR A O 1
ATOM 1281 N N . LEU A 1 166 ? 26.453 33.389 20.057 1.00 19.94 166 LEU A N 1
ATOM 1282 C CA . LEU A 1 166 ? 25.388 33.343 21.048 1.00 20.54 166 LEU A CA 1
ATOM 1283 C C . LEU A 1 166 ? 25.790 33.948 22.394 1.00 21.49 166 LEU A C 1
ATOM 1284 O O . LEU A 1 166 ? 25.109 33.706 23.396 1.00 20.83 166 LEU A O 1
ATOM 1289 N N . GLY A 1 167 ? 26.861 34.744 22.439 1.00 19.52 167 GLY A N 1
ATOM 1290 C CA . GLY A 1 167 ? 27.334 35.267 23.718 1.00 22.17 167 GLY A CA 1
ATOM 1291 C C . GLY A 1 167 ? 26.314 36.103 24.477 1.00 21.08 167 GLY A C 1
ATOM 1292 O O . GLY A 1 167 ? 26.352 36.166 25.715 1.00 21.06 167 GLY A O 1
ATOM 1293 N N . ARG A 1 168 ? 25.412 36.776 23.761 1.00 21.67 168 ARG A N 1
ATOM 1294 C CA . ARG A 1 168 ? 24.334 37.541 24.376 1.00 19.99 168 ARG A CA 1
ATOM 1295 C C . ARG A 1 168 ? 22.975 36.904 24.142 1.00 23.10 168 ARG A C 1
ATOM 1296 O O . ARG A 1 168 ? 21.945 37.576 24.281 1.00 25.72 168 ARG A O 1
ATOM 1304 N N . GLY A 1 169 ? 22.947 35.624 23.803 1.00 19.39 169 GLY A N 1
ATOM 1305 C CA . GLY A 1 169 ? 21.697 34.962 23.502 1.00 21.11 169 GLY A CA 1
ATOM 1306 C C . GLY A 1 169 ? 21.350 35.016 22.024 1.00 25.53 169 GLY A C 1
ATOM 1307 O O . GLY A 1 169 ? 21.887 35.808 21.250 1.00 23.16 169 GLY A O 1
ATOM 1308 N N . LEU A 1 170 ? 20.429 34.138 21.631 1.00 25.18 170 LEU A N 1
ATOM 1309 C CA . LEU A 1 170 ? 20.115 33.988 20.214 1.00 26.85 170 LEU A CA 1
ATOM 1310 C C . LEU A 1 170 ? 19.379 35.209 19.669 1.00 25.18 170 LEU A C 1
ATOM 1311 O O . LEU A 1 170 ? 19.598 35.605 18.519 1.00 24.97 170 LEU A O 1
ATOM 1316 N N . ALA A 1 171 ? 18.520 35.833 20.478 1.00 27.95 171 ALA A N 1
ATOM 1317 C CA . ALA A 1 171 ? 17.748 36.974 19.986 1.00 28.58 171 ALA A CA 1
ATOM 1318 C C . ALA A 1 171 ? 18.655 38.126 19.560 1.00 25.80 171 ALA A C 1
ATOM 1319 O O . ALA A 1 171 ? 18.392 38.790 18.549 1.00 31.09 171 ALA A O 1
ATOM 1321 N N . LYS A 1 172 ? 19.731 38.377 20.311 1.00 21.72 172 LYS A N 1
ATOM 1322 C CA . LYS A 1 172 ? 20.686 39.428 19.981 1.00 23.33 172 LYS A CA 1
ATOM 1323 C C . LYS A 1 172 ? 21.808 38.967 19.052 1.00 25.84 172 LYS A C 1
ATOM 1324 O O . LYS A 1 172 ? 22.649 39.789 18.664 1.00 28.05 172 LYS A O 1
ATOM 1330 N N . ALA A 1 173 ? 21.860 37.689 18.703 1.00 24.38 173 ALA A N 1
ATOM 1331 C CA . ALA A 1 173 ? 23.010 37.167 17.979 1.00 18.88 173 ALA A CA 1
ATOM 1332 C C . ALA A 1 173 ? 23.105 37.767 16.584 1.00 22.28 173 ALA A C 1
ATOM 1333 O O . ALA A 1 173 ? 22.096 37.947 15.897 1.00 25.54 173 ALA A O 1
ATOM 1335 N N . THR A 1 174 ? 24.330 38.060 16.163 1.00 23.24 174 THR A N 1
ATOM 1336 C CA . THR A 1 174 ? 24.612 38.492 14.801 1.00 20.59 174 THR A CA 1
ATOM 1337 C C . THR A 1 174 ? 25.702 37.611 14.208 1.00 19.63 174 THR A C 1
ATOM 1338 O O . THR A 1 174 ? 26.419 36.907 14.920 1.00 19.83 174 THR A O 1
ATOM 1342 N N . LYS A 1 175 ? 25.839 37.683 12.887 1.00 19.99 175 LYS A N 1
ATOM 1343 C CA . LYS A 1 175 ? 26.780 36.841 12.159 1.00 22.06 175 LYS A CA 1
ATOM 1344 C C . LYS A 1 175 ? 28.143 37.515 12.108 1.00 25.60 175 LYS A C 1
ATOM 1345 O O . LYS A 1 175 ? 28.272 38.649 11.633 1.00 26.20 175 LYS A O 1
ATOM 1351 N N . TRP A 1 176 ? 29.157 36.817 12.589 1.00 20.59 176 TRP A N 1
ATOM 1352 C CA . TRP A 1 176 ? 30.514 37.325 12.600 1.00 18.52 176 TRP A CA 1
ATOM 1353 C C . TRP A 1 176 ? 31.271 36.720 11.433 1.00 20.13 176 TRP A C 1
ATOM 1354 O O . TRP A 1 176 ? 31.265 35.500 11.255 1.00 18.44 176 TRP A O 1
ATOM 1365 N N . GLY A 1 177 ? 31.939 37.566 10.668 1.00 20.34 177 GLY A N 1
ATOM 1366 C CA . GLY A 1 177 ? 32.853 37.116 9.656 1.00 20.88 177 GLY A CA 1
ATOM 1367 C C . GLY A 1 177 ? 34.249 37.619 9.943 1.00 21.12 177 GLY A C 1
ATOM 1368 O O . GLY A 1 177 ? 34.555 38.067 11.048 1.00 19.95 177 GLY A O 1
ATOM 1369 N N . PRO A 1 178 ? 35.127 37.552 8.942 1.00 21.01 178 PRO A N 1
ATOM 1370 C CA . PRO A 1 178 ? 36.492 38.054 9.150 1.00 20.22 178 PRO A CA 1
ATOM 1371 C C . PRO A 1 178 ? 36.523 39.523 9.541 1.00 24.54 178 PRO A C 1
ATOM 1372 O O . PRO A 1 178 ? 37.325 39.918 10.402 1.00 20.34 178 PRO A O 1
ATOM 1376 N N . ALA A 1 179 ? 35.650 40.343 8.952 1.00 24.79 179 ALA A N 1
ATOM 1377 C CA . ALA A 1 179 ? 35.643 41.767 9.284 1.00 25.23 179 ALA A CA 1
ATOM 1378 C C . ALA A 1 179 ? 35.337 41.987 10.761 1.00 22.85 179 ALA A C 1
ATOM 1379 O O . ALA A 1 179 ? 36.016 42.766 11.437 1.00 23.33 179 ALA A O 1
ATOM 1381 N N . GLU A 1 180 ? 34.307 41.307 11.272 1.00 20.30 180 GLU A N 1
ATOM 1382 C CA . GLU A 1 180 ? 33.901 41.496 12.663 1.00 22.47 180 GLU A CA 1
ATOM 1383 C C . GLU A 1 180 ? 34.981 41.014 13.622 1.00 25.13 180 GLU A C 1
ATOM 1384 O O . GLU A 1 180 ? 35.248 41.662 14.643 1.00 24.92 180 GLU A O 1
ATOM 1390 N N . VAL A 1 181 ? 35.599 39.869 13.320 1.00 22.21 181 VAL A N 1
ATOM 1391 C CA . VAL A 1 181 ? 36.687 39.370 14.160 1.00 22.40 181 VAL A CA 1
ATOM 1392 C C . VAL A 1 181 ? 37.865 40.339 14.143 1.00 22.28 181 VAL A C 1
ATOM 1393 O O . VAL A 1 181 ? 38.451 40.644 15.186 1.00 24.30 181 VAL A O 1
ATOM 1397 N N . ALA A 1 182 ? 38.229 40.839 12.962 1.00 23.07 182 ALA A N 1
ATOM 1398 C CA . ALA A 1 182 ? 39.354 41.766 12.869 1.00 28.28 182 ALA A CA 1
ATOM 1399 C C . ALA A 1 182 ? 39.065 43.055 13.630 1.00 28.67 182 ALA A C 1
ATOM 1400 O O . ALA A 1 182 ? 39.905 43.542 14.394 1.00 25.56 182 ALA A O 1
ATOM 1402 N N . GLU A 1 183 ? 37.861 43.602 13.453 1.00 28.01 183 GLU A N 1
ATOM 1403 C CA . GLU A 1 183 ? 37.497 44.862 14.101 1.00 30.73 183 GLU A CA 1
ATOM 1404 C C . GLU A 1 183 ? 37.453 44.723 15.616 1.00 31.43 183 GLU A C 1
ATOM 1405 O O . GLU A 1 183 ? 37.875 45.628 16.346 1.00 31.83 183 GLU A O 1
ATOM 1411 N N . GLN A 1 184 ? 36.944 43.597 16.112 1.00 24.51 184 GLN A N 1
ATOM 1412 C CA . GLN A 1 184 ? 36.788 43.437 17.550 1.00 29.74 184 GLN A CA 1
ATOM 1413 C C . GLN A 1 184 ? 38.079 43.008 18.244 1.00 31.53 184 GLN A C 1
ATOM 1414 O O . GLN A 1 184 ? 38.294 43.368 19.405 1.00 35.61 184 GLN A O 1
ATOM 1420 N N . TYR A 1 185 ? 38.948 42.257 17.571 1.00 30.73 185 TYR A N 1
ATOM 1421 C CA . TYR A 1 185 ? 40.146 41.724 18.211 1.00 31.50 185 TYR A CA 1
ATOM 1422 C C . TYR A 1 185 ? 41.444 42.272 17.642 1.00 33.73 185 TYR A C 1
ATOM 1423 O O . TYR A 1 185 ? 42.518 41.910 18.139 1.00 33.28 185 TYR A O 1
ATOM 1432 N N . GLY A 1 186 ? 41.382 43.136 16.632 1.00 33.12 186 GLY A N 1
ATOM 1433 C CA . GLY A 1 186 ? 42.581 43.753 16.103 1.00 30.72 186 GLY A CA 1
ATOM 1434 C C . GLY A 1 186 ? 43.544 42.801 15.427 1.00 33.13 186 GLY A C 1
ATOM 1435 O O . GLY A 1 186 ? 44.750 43.055 15.431 1.00 38.81 186 GLY A O 1
ATOM 1436 N N . VAL A 1 187 ? 43.047 41.708 14.854 1.00 30.73 187 VAL A N 1
ATOM 1437 C CA . VAL A 1 187 ? 43.881 40.779 14.091 1.00 30.59 187 VAL A CA 1
ATOM 1438 C C . VAL A 1 187 ? 43.829 41.184 12.620 1.00 29.75 187 VAL A C 1
ATOM 1439 O O . VAL A 1 187 ? 42.903 41.896 12.212 1.00 31.63 187 VAL A O 1
ATOM 1443 N N . PRO A 1 188 ? 44.800 40.787 11.799 1.00 36.80 188 PRO A N 1
ATOM 1444 C CA . PRO A 1 188 ? 44.771 41.184 10.386 1.00 33.84 188 PRO A CA 1
ATOM 1445 C C . PRO A 1 188 ? 43.574 40.592 9.659 1.00 31.76 188 PRO A C 1
ATOM 1446 O O . PRO A 1 188 ? 43.272 39.403 9.780 1.00 28.39 188 PRO A O 1
ATOM 1450 N N . LEU A 1 189 ? 42.913 41.438 8.866 1.00 31.78 189 LEU A N 1
ATOM 1451 C CA . LEU A 1 189 ? 41.697 41.018 8.177 1.00 34.55 189 LEU A CA 1
ATOM 1452 C C . LEU A 1 189 ? 41.951 39.861 7.218 1.00 39.49 189 LEU A C 1
ATOM 1453 O O . LEU A 1 189 ? 41.118 38.954 7.100 1.00 38.93 189 LEU A O 1
ATOM 1458 N N . ASP A 1 190 ? 43.101 39.860 6.536 1.00 40.64 190 ASP A N 1
ATOM 1459 C CA . ASP A 1 190 ? 43.338 38.880 5.476 1.00 40.17 190 ASP A CA 1
ATOM 1460 C C . ASP A 1 190 ? 43.416 37.444 5.987 1.00 34.65 190 ASP A C 1
ATOM 1461 O O . ASP A 1 190 ? 43.234 36.512 5.196 1.00 35.51 190 ASP A O 1
ATOM 1466 N N . ARG A 1 191 ? 43.691 37.235 7.277 1.00 30.51 191 ARG A N 1
ATOM 1467 C CA . ARG A 1 191 ? 43.726 35.889 7.851 1.00 25.49 191 ARG A CA 1
ATOM 1468 C C . ARG A 1 191 ? 43.078 35.893 9.231 1.00 22.83 191 ARG A C 1
ATOM 1469 O O . ARG A 1 191 ? 43.559 35.246 10.169 1.00 25.30 191 ARG A O 1
ATOM 1477 N N . ALA A 1 192 ? 41.944 36.597 9.344 1.00 21.79 192 ALA A N 1
ATOM 1478 C CA . ALA A 1 192 ? 41.364 36.927 10.646 1.00 22.67 192 ALA A CA 1
ATOM 1479 C C . ALA A 1 192 ? 41.078 35.685 11.482 1.00 29.54 192 ALA A C 1
ATOM 1480 O O . ALA A 1 192 ? 41.369 35.660 12.685 1.00 22.36 192 ALA A O 1
ATOM 1482 N N . GLY A 1 193 ? 40.491 34.656 10.871 1.00 27.50 193 GLY A N 1
ATOM 1483 C CA . GLY A 1 193 ? 40.117 33.476 11.638 1.00 28.56 193 GLY A CA 1
ATOM 1484 C C . GLY A 1 193 ? 41.321 32.761 12.217 1.00 25.89 193 GLY A C 1
ATOM 1485 O O . GLY A 1 193 ? 41.369 32.462 13.413 1.00 21.48 193 GLY A O 1
ATOM 1486 N N . THR A 1 194 ? 42.315 32.474 11.369 1.00 21.78 194 THR A N 1
ATOM 1487 C CA . THR A 1 194 ? 43.524 31.821 11.852 1.00 26.69 194 THR A CA 1
ATOM 1488 C C . THR A 1 194 ? 44.291 32.726 12.806 1.00 23.03 194 THR A C 1
ATOM 1489 O O . THR A 1 194 ? 44.859 32.253 13.799 1.00 2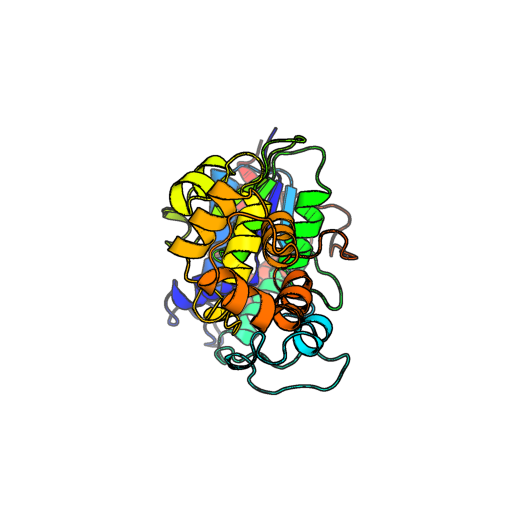6.02 194 THR A O 1
ATOM 1493 N N . ALA A 1 195 ? 44.327 34.031 12.517 1.00 21.47 195 ALA A N 1
ATOM 1494 C CA . ALA A 1 195 ? 45.008 34.962 13.407 1.00 21.43 195 ALA A CA 1
ATOM 1495 C C . ALA A 1 195 ? 44.324 35.037 14.760 1.00 22.77 195 ALA A C 1
ATOM 1496 O O . ALA A 1 195 ? 44.988 35.235 15.783 1.00 19.14 195 ALA A O 1
ATOM 1498 N N . TYR A 1 196 ? 43.002 34.875 14.787 1.00 22.22 196 TYR A N 1
ATOM 1499 C CA . TYR A 1 196 ? 42.303 34.877 16.061 1.00 23.16 196 TYR A CA 1
ATOM 1500 C C . TYR A 1 196 ? 42.729 33.692 16.918 1.00 22.00 196 TYR A C 1
ATOM 1501 O O . TYR A 1 196 ? 42.863 33.817 18.140 1.00 21.88 196 TYR A O 1
ATOM 1510 N N . ALA A 1 197 ? 42.920 32.526 16.301 1.00 20.16 197 ALA A N 1
ATOM 1511 C CA . ALA A 1 197 ? 43.368 31.373 17.075 1.00 23.77 197 ALA A CA 1
ATOM 1512 C C . ALA A 1 197 ? 44.789 31.574 17.591 1.00 18.68 197 ALA A C 1
ATOM 1513 O O . ALA A 1 197 ? 45.114 31.143 18.705 1.00 22.22 197 ALA A O 1
ATOM 1515 N N . GLU A 1 198 ? 45.627 32.265 16.817 1.00 21.30 198 GLU A N 1
ATOM 1516 C CA . GLU A 1 198 ? 46.986 32.567 17.265 1.00 22.62 198 GLU A CA 1
ATOM 1517 C C . GLU A 1 198 ? 46.985 33.616 18.371 1.00 26.77 198 GLU A C 1
ATOM 1518 O O . GLU A 1 198 ? 47.788 33.536 19.311 1.00 24.19 198 GLU A O 1
ATOM 1524 N N . LEU A 1 199 ? 46.093 34.608 18.274 1.00 20.63 199 LEU A N 1
ATOM 1525 C CA . LEU A 1 199 ? 45.907 35.562 19.361 1.00 17.90 199 LEU A CA 1
ATOM 1526 C C . LEU A 1 199 ? 45.433 34.864 20.625 1.00 21.19 199 LEU A C 1
ATOM 1527 O O . LEU A 1 199 ? 45.953 35.109 21.721 1.00 21.46 199 LEU A O 1
ATOM 1532 N N . ALA A 1 200 ? 44.430 33.997 20.496 1.00 20.88 200 ALA A N 1
ATOM 1533 C CA . ALA A 1 200 ? 43.949 33.270 21.666 1.00 21.84 200 ALA A CA 1
ATOM 1534 C C . ALA A 1 200 ? 45.054 32.411 22.261 1.00 19.41 200 ALA A C 1
ATOM 1535 O O . ALA A 1 200 ? 45.161 32.282 23.486 1.00 21.13 200 ALA A O 1
ATOM 1537 N N . LEU A 1 201 ? 45.871 31.797 21.403 1.00 17.79 201 LEU A N 1
ATOM 1538 C CA . LEU A 1 201 ? 46.977 30.987 21.894 1.00 20.37 201 LEU A CA 1
ATOM 1539 C C . LEU A 1 201 ? 47.895 31.805 22.789 1.00 23.27 201 LEU A C 1
ATOM 1540 O O . LEU A 1 201 ? 48.218 31.392 23.911 1.00 20.87 201 LEU A O 1
ATOM 1545 N N . LEU A 1 202 ? 48.329 32.977 22.304 1.00 21.19 202 LEU A N 1
ATOM 1546 C CA . LEU A 1 202 ? 49.276 33.786 23.065 1.00 20.82 202 LEU A CA 1
ATOM 1547 C C . LEU A 1 202 ? 48.640 34.378 24.324 1.00 21.21 202 LEU A C 1
ATOM 1548 O O . LEU A 1 202 ? 49.261 34.386 25.395 1.00 24.93 202 LEU A O 1
ATOM 1553 N N . ARG A 1 203 ? 47.409 34.885 24.228 1.00 20.26 203 ARG A N 1
ATOM 1554 C CA . ARG A 1 203 ? 46.837 35.568 25.379 1.00 22.79 203 ARG A CA 1
ATOM 1555 C C . ARG A 1 203 ? 46.219 34.619 26.394 1.00 24.68 203 ARG A C 1
ATOM 1556 O O . ARG A 1 203 ? 46.084 35.002 27.558 1.00 26.39 203 ARG A O 1
ATOM 1564 N N . GLY A 1 204 ? 45.845 33.403 25.996 1.00 22.70 204 GLY A N 1
ATOM 1565 C CA . GLY A 1 204 ? 45.294 32.436 26.924 1.00 19.53 204 GLY A CA 1
ATOM 1566 C C . GLY A 1 204 ? 43.782 32.323 26.818 1.00 20.98 204 GLY A C 1
ATOM 1567 O O . GLY A 1 204 ? 43.106 33.102 26.144 1.00 26.44 204 GLY A O 1
ATOM 1568 N N . ASP A 1 205 ? 43.253 31.319 27.520 1.00 21.11 205 ASP A N 1
ATOM 1569 C CA . ASP A 1 205 ? 41.852 30.923 27.385 1.00 21.56 205 ASP A CA 1
ATOM 1570 C C . ASP A 1 205 ? 41.416 30.353 28.722 1.00 22.37 205 ASP A C 1
ATOM 1571 O O . ASP A 1 205 ? 41.518 29.145 28.964 1.00 26.57 205 ASP A O 1
ATOM 1576 N N . PRO A 1 206 ? 40.967 31.206 29.641 1.00 24.55 206 PRO A N 1
ATOM 1577 C CA . PRO A 1 206 ? 40.694 30.716 31.000 1.00 27.50 206 PRO A CA 1
ATOM 1578 C C . PRO A 1 206 ? 39.553 29.720 31.069 1.00 26.72 206 PRO A C 1
ATOM 1579 O O . PRO A 1 206 ? 39.636 28.783 31.868 1.00 27.97 206 PRO A O 1
ATOM 1583 N N . SER A 1 207 ? 38.509 29.861 30.244 1.00 23.55 207 SER A N 1
ATOM 1584 C CA . SER A 1 207 ? 37.426 28.883 30.298 1.00 32.47 207 SER A CA 1
ATOM 1585 C C . SER A 1 207 ? 37.902 27.484 29.909 1.00 29.90 207 SER A C 1
ATOM 1586 O O . SER A 1 207 ? 37.352 26.490 30.397 1.00 29.64 207 SER A O 1
ATOM 1589 N N . ASP A 1 208 ? 38.918 27.373 29.049 1.00 24.66 208 ASP A N 1
ATOM 1590 C CA . ASP A 1 208 ? 39.473 26.067 28.697 1.00 21.52 208 ASP A CA 1
ATOM 1591 C C . ASP A 1 208 ? 40.720 25.711 29.504 1.00 18.68 208 ASP A C 1
ATOM 1592 O O . ASP A 1 208 ? 41.358 24.687 29.230 1.00 22.84 208 ASP A O 1
ATOM 1597 N N . GLY A 1 209 ? 41.103 26.541 30.469 1.00 21.76 209 GLY A N 1
ATOM 1598 C CA . GLY A 1 209 ? 42.251 26.236 31.302 1.00 20.84 209 GLY A CA 1
ATOM 1599 C C . GLY A 1 209 ? 43.597 26.389 30.631 1.00 26.57 209 GLY A C 1
ATOM 1600 O O . GLY A 1 209 ? 44.567 25.754 31.056 1.00 27.72 209 GLY A O 1
ATOM 1601 N N . LEU A 1 210 ? 43.691 27.218 29.595 1.00 21.55 210 LEU A N 1
ATOM 1602 C CA . LEU A 1 210 ? 44.946 27.428 28.882 1.00 23.12 210 LEU A CA 1
ATOM 1603 C C . LEU A 1 210 ? 45.575 28.732 29.338 1.00 23.57 210 LEU A C 1
ATOM 1604 O O . LEU A 1 210 ? 44.967 29.793 29.149 1.00 20.50 210 LEU A O 1
ATOM 1609 N N . PRO A 1 211 ? 46.774 28.722 29.924 1.00 23.62 211 PRO A N 1
ATOM 1610 C CA . PRO A 1 211 ? 47.309 29.968 30.492 1.00 26.67 211 PRO A CA 1
ATOM 1611 C C . PRO A 1 211 ? 47.761 30.980 29.450 1.00 24.04 211 PRO A C 1
ATOM 1612 O O . PRO A 1 211 ? 47.790 32.177 29.758 1.00 27.08 211 PRO A O 1
ATOM 1616 N N . GLY A 1 212 ? 48.083 30.557 28.229 1.00 20.27 212 GLY A N 1
ATOM 1617 C CA . GLY A 1 212 ? 48.733 31.446 27.282 1.00 21.74 212 GLY A CA 1
ATOM 1618 C C . GLY A 1 212 ? 50.194 31.660 27.650 1.00 24.26 212 GLY A C 1
ATOM 1619 O O . GLY A 1 212 ? 50.741 31.013 28.552 1.00 25.37 212 GLY A O 1
ATOM 1620 N N . VAL A 1 213 ? 50.836 32.585 26.933 1.00 21.80 213 VAL A N 1
ATOM 1621 C CA . VAL A 1 213 ? 52.244 32.918 27.161 1.00 23.48 213 VAL A CA 1
ATOM 1622 C C . VAL A 1 213 ? 52.307 34.012 28.220 1.00 25.95 213 VAL A C 1
ATOM 1623 O O . VAL A 1 213 ? 51.700 35.076 28.061 1.00 23.68 213 VAL A O 1
ATOM 1627 N N . ALA A 1 214 ? 53.034 33.750 29.301 1.00 24.73 214 ALA A N 1
ATOM 1628 C CA . ALA A 1 214 ? 53.095 34.688 30.414 1.00 25.86 214 ALA A CA 1
ATOM 1629 C C . ALA A 1 214 ? 53.643 36.035 29.952 1.00 26.25 214 ALA A C 1
ATOM 1630 O O . ALA A 1 214 ? 54.659 36.104 29.261 1.00 24.43 214 ALA A O 1
ATOM 1632 N N . GLY A 1 215 ? 52.958 37.110 30.323 1.00 31.18 215 GLY A N 1
ATOM 1633 C CA . GLY A 1 215 ? 53.413 38.433 29.958 1.00 29.42 215 GLY A CA 1
ATOM 1634 C C . GLY A 1 215 ? 53.015 38.894 28.578 1.00 24.92 215 GLY A C 1
ATOM 1635 O O . GLY A 1 215 ? 53.427 39.987 28.173 1.00 28.31 215 GLY A O 1
ATOM 1636 N N . ILE A 1 216 ? 52.249 38.100 27.833 1.00 21.35 216 ILE A N 1
ATOM 1637 C CA . ILE A 1 216 ? 51.712 38.517 26.544 1.00 23.61 216 ILE A CA 1
ATOM 1638 C C . ILE A 1 216 ? 50.197 38.574 26.682 1.00 28.30 216 ILE A C 1
ATOM 1639 O O . ILE A 1 216 ? 49.518 37.543 26.640 1.00 32.92 216 ILE A O 1
ATOM 1644 N N . GLY A 1 217 ? 49.654 39.774 26.860 1.00 28.76 217 GLY A N 1
ATOM 1645 C CA . GLY A 1 217 ? 48.221 39.965 26.916 1.00 29.10 217 GLY A CA 1
ATOM 1646 C C . GLY A 1 217 ? 47.631 40.129 25.529 1.00 30.30 217 GLY A C 1
ATOM 1647 O O . GLY A 1 217 ? 48.316 40.040 24.507 1.00 29.10 217 GLY A O 1
ATOM 1648 N N . GLU A 1 218 ? 46.324 40.389 25.498 1.00 27.05 218 GLU A N 1
ATOM 1649 C CA . GLU A 1 218 ? 45.663 40.482 24.202 1.00 24.87 218 GLU A CA 1
ATOM 1650 C C . GLU A 1 218 ? 46.163 41.685 23.415 1.00 25.07 218 GLU A C 1
ATOM 1651 O O . GLU A 1 218 ? 46.298 41.618 22.190 1.00 31.05 218 GLU A O 1
ATOM 1657 N N . LYS A 1 219 ? 46.471 42.789 24.094 1.00 27.28 219 LYS A N 1
ATOM 1658 C CA . LYS A 1 219 ? 46.928 43.959 23.356 1.00 33.49 219 LYS A CA 1
ATOM 1659 C C . LYS A 1 219 ? 48.316 43.723 22.750 1.00 34.93 219 LYS A C 1
ATOM 1660 O O . LYS A 1 219 ? 48.532 44.001 21.561 1.00 26.42 219 LYS A O 1
ATOM 1666 N N . THR A 1 220 ? 49.254 43.148 23.515 1.00 34.09 220 THR A N 1
ATOM 1667 C CA . THR A 1 220 ? 50.563 42.833 22.937 1.00 30.20 220 THR A CA 1
ATOM 1668 C C . THR A 1 220 ? 50.443 41.800 21.814 1.00 23.55 220 THR A C 1
ATOM 1669 O O . THR A 1 220 ? 51.060 41.948 20.754 1.00 26.74 220 THR A O 1
ATOM 1673 N N . ALA A 1 221 ? 49.614 40.768 22.000 1.00 26.79 221 ALA A N 1
ATOM 1674 C CA . ALA A 1 221 ? 49.462 39.767 20.946 1.00 28.13 221 ALA A CA 1
ATOM 1675 C C . ALA A 1 221 ? 48.915 40.391 19.664 1.00 26.49 221 ALA A C 1
ATOM 1676 O O . ALA A 1 221 ? 49.355 40.038 18.561 1.00 26.87 221 ALA A O 1
ATOM 1678 N N . ALA A 1 222 ? 47.956 41.320 19.786 1.00 26.94 222 ALA A N 1
ATOM 1679 C CA . ALA A 1 222 ? 47.404 41.963 18.593 1.00 27.64 222 ALA A CA 1
ATOM 1680 C C . ALA A 1 222 ? 48.459 42.798 17.874 1.00 32.88 222 ALA A C 1
ATOM 1681 O O . ALA A 1 222 ? 48.567 42.758 16.641 1.00 31.16 222 ALA A O 1
ATOM 1683 N N . SER A 1 223 ? 49.255 43.562 18.623 1.00 33.72 223 SER A N 1
ATOM 1684 C CA . SER A 1 223 ? 50.263 44.384 17.956 1.00 36.48 223 SER A CA 1
ATOM 1685 C C . SER A 1 223 ? 51.348 43.523 17.318 1.00 31.86 223 SER A C 1
ATOM 1686 O O . SER A 1 223 ? 51.827 43.842 16.225 1.00 31.45 223 SER A O 1
ATOM 1689 N N . LEU A 1 224 ? 51.730 42.412 17.960 1.00 30.87 224 LEU A N 1
ATOM 1690 C CA . LEU A 1 224 ? 52.707 41.522 17.337 1.00 28.13 224 LEU A CA 1
ATOM 1691 C C . LEU A 1 224 ? 52.155 40.912 16.057 1.00 31.78 224 LEU A C 1
ATOM 1692 O O . LEU A 1 224 ? 52.873 40.796 15.059 1.00 32.45 224 LEU A O 1
ATOM 1697 N N . LEU A 1 225 ? 50.883 40.507 16.061 1.00 29.46 225 LEU A N 1
ATOM 1698 C CA . LEU A 1 225 ? 50.304 40.012 14.818 1.00 32.54 225 LEU A CA 1
ATOM 1699 C C . LEU A 1 225 ? 50.174 41.137 13.791 1.00 35.46 225 LEU A C 1
ATOM 1700 O O . LEU A 1 225 ? 50.394 40.921 12.596 1.00 38.33 225 LEU A O 1
ATOM 1705 N N . ALA A 1 226 ? 49.861 42.351 14.242 1.00 43.29 226 ALA A N 1
ATOM 1706 C CA . ALA A 1 226 ? 49.806 43.489 13.326 1.00 43.28 226 ALA A CA 1
ATOM 1707 C C . ALA A 1 226 ? 51.143 43.699 12.625 1.00 46.00 226 ALA A C 1
ATOM 1708 O O . ALA A 1 226 ? 51.193 43.905 11.406 1.00 47.05 226 ALA A O 1
ATOM 1710 N N . LYS A 1 227 ? 52.243 43.643 13.382 1.00 38.54 227 LYS A N 1
ATOM 1711 C CA . LYS A 1 227 ? 53.553 43.940 12.815 1.00 41.38 227 LYS A CA 1
ATOM 1712 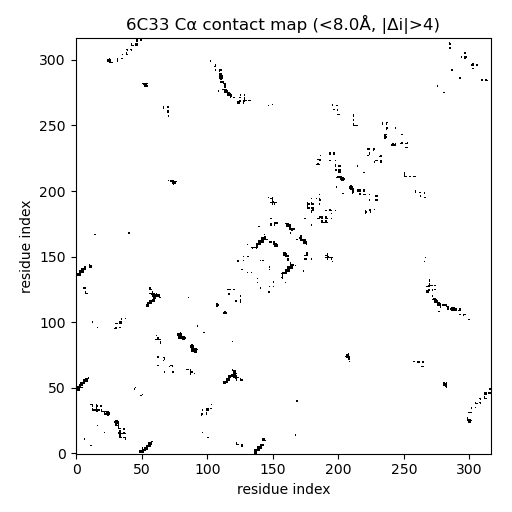C C . LYS A 1 227 ? 54.111 42.764 12.018 1.00 42.12 227 LYS A C 1
ATOM 1713 O O . LYS A 1 227 ? 54.686 42.959 10.942 1.00 46.03 227 LYS A O 1
ATOM 1719 N N . HIS A 1 228 ? 53.954 41.538 12.519 1.00 31.50 228 HIS A N 1
ATOM 1720 C CA . HIS A 1 228 ? 54.559 40.374 11.892 1.00 30.85 228 HIS A CA 1
ATOM 1721 C C . HIS A 1 228 ? 53.569 39.506 11.117 1.00 35.68 228 HIS A C 1
ATOM 1722 O O . HIS A 1 228 ? 54.004 38.617 10.375 1.00 39.34 228 HIS A O 1
ATOM 1729 N N . GLY A 1 229 ? 52.264 39.730 11.259 1.00 41.11 229 GLY A N 1
ATOM 1730 C CA . GLY A 1 229 ? 51.292 39.041 10.420 1.00 42.07 229 GLY A CA 1
ATOM 1731 C C . GLY A 1 229 ? 50.842 37.662 10.868 1.00 42.50 229 GLY A C 1
ATOM 1732 O O . GLY A 1 229 ? 49.688 37.281 10.638 1.00 46.87 229 GLY A O 1
ATOM 1733 N N . SER A 1 230 ? 51.725 36.892 11.498 1.00 34.79 230 SER A N 1
ATOM 1734 C CA . SER A 1 230 ? 51.344 35.546 11.902 1.00 32.97 230 SER A CA 1
ATOM 1735 C C . SER A 1 230 ? 52.200 35.102 13.077 1.00 29.44 230 SER A C 1
ATOM 1736 O O . SER A 1 230 ? 53.245 35.688 13.370 1.00 29.76 230 SER A O 1
ATOM 1739 N N . LEU A 1 231 ? 51.722 34.053 13.749 1.00 31.72 231 LEU A N 1
ATOM 1740 C CA . LEU A 1 231 ? 52.449 33.480 14.873 1.00 32.02 231 LEU A CA 1
ATOM 1741 C C . LEU A 1 231 ? 53.769 32.877 14.416 1.00 35.87 231 LEU A C 1
ATOM 1742 O O . LEU A 1 231 ? 54.795 33.026 15.089 1.00 35.70 231 LEU A O 1
ATOM 1747 N N . GLN A 1 232 ? 53.770 32.202 13.264 1.00 33.51 232 GLN A N 1
ATOM 1748 C CA . GLN A 1 232 ? 55.018 31.651 12.745 1.00 34.71 232 GLN A CA 1
ATOM 1749 C C . GLN A 1 232 ? 56.034 32.754 12.478 1.00 35.00 232 GLN A C 1
ATOM 1750 O O . GLN A 1 232 ? 57.220 32.607 12.796 1.00 36.66 232 GLN A O 1
ATOM 1756 N N . ASN A 1 233 ? 55.584 33.876 11.912 1.00 33.02 233 ASN A N 1
ATOM 1757 C CA . ASN A 1 233 ? 56.483 35.004 11.685 1.00 34.80 233 ASN A CA 1
ATOM 1758 C C . ASN A 1 233 ? 57.000 35.581 12.996 1.00 38.65 233 ASN A C 1
ATOM 1759 O O . ASN A 1 233 ? 58.151 36.030 13.075 1.00 33.37 233 ASN A O 1
ATOM 1764 N N . ILE A 1 234 ? 56.166 35.585 14.036 1.00 35.50 234 ILE A N 1
ATOM 1765 C CA . ILE A 1 234 ? 56.611 36.073 15.337 1.00 32.96 234 ILE A CA 1
ATOM 1766 C C . ILE A 1 234 ? 57.681 35.157 15.911 1.00 29.40 234 ILE A C 1
ATOM 1767 O O . ILE A 1 234 ? 58.693 35.623 16.450 1.00 34.36 234 ILE A O 1
ATOM 1772 N N . LEU A 1 235 ? 57.475 33.844 15.817 1.00 31.77 235 LEU A N 1
ATOM 1773 C CA . LEU A 1 235 ? 58.476 32.903 16.310 1.00 36.13 235 LEU A CA 1
ATOM 1774 C C . LEU A 1 235 ? 59.773 33.030 15.526 1.00 39.06 235 LEU A C 1
ATOM 1775 O O . LEU A 1 235 ? 60.865 32.997 16.107 1.00 37.69 235 LEU A O 1
ATOM 1780 N N . ASP A 1 236 ? 59.670 33.180 14.203 1.00 38.06 236 ASP A N 1
ATOM 1781 C CA . ASP A 1 236 ? 60.848 33.441 13.381 1.00 37.12 236 ASP A CA 1
ATOM 1782 C C . ASP A 1 236 ? 61.558 34.719 13.812 1.00 35.62 236 ASP A C 1
ATOM 1783 O O . ASP A 1 236 ? 62.791 34.754 13.890 1.00 41.41 236 ASP A O 1
ATOM 1788 N N . ALA A 1 237 ? 60.799 35.784 14.092 1.00 35.83 237 ALA A N 1
ATOM 1789 C CA . ALA A 1 237 ? 61.412 37.028 14.549 1.00 34.32 237 ALA A CA 1
ATOM 1790 C C . ALA A 1 237 ? 62.114 36.853 15.891 1.00 40.89 237 ALA A C 1
ATOM 1791 O O . ALA A 1 237 ? 63.131 37.510 16.150 1.00 45.59 237 ALA A O 1
ATOM 1793 N N . ALA A 1 238 ? 61.593 35.969 16.751 1.00 36.54 238 ALA A N 1
ATOM 1794 C CA . ALA A 1 238 ? 62.211 35.702 18.047 1.00 35.43 238 ALA A CA 1
ATOM 1795 C C . ALA A 1 238 ? 63.455 34.830 17.916 1.00 42.42 238 ALA A C 1
ATOM 1796 O O . ALA A 1 238 ? 64.413 34.994 18.677 1.00 39.11 238 ALA A O 1
ATOM 1798 N N . HIS A 1 239 ? 63.445 33.888 16.975 1.00 49.65 239 HIS A N 1
ATOM 1799 C CA . HIS A 1 239 ? 64.571 32.988 16.765 1.00 47.36 239 HIS A CA 1
ATOM 1800 C C . HIS A 1 239 ? 65.703 33.624 15.974 1.00 47.23 239 HIS A C 1
ATOM 1801 O O . HIS A 1 239 ? 66.789 33.037 15.893 1.00 56.61 239 HIS A O 1
ATOM 1808 N N . ASP A 1 240 ? 65.482 34.798 15.391 1.00 50.12 240 ASP A N 1
ATOM 1809 C CA . ASP A 1 240 ? 66.510 35.447 14.588 1.00 54.62 240 ASP A CA 1
ATOM 1810 C C . ASP A 1 240 ? 66.999 36.693 15.303 1.00 60.43 240 ASP A C 1
ATOM 1811 O O . ASP A 1 240 ? 66.311 37.728 15.278 1.00 57.45 240 ASP A O 1
ATOM 1816 N N . PRO A 1 241 ? 68.199 36.666 15.911 1.00 66.01 241 PRO A N 1
ATOM 1817 C CA . PRO A 1 241 ? 68.666 37.813 16.700 1.00 64.15 241 PRO A CA 1
ATOM 1818 C C . PRO A 1 241 ? 68.787 39.101 15.902 1.00 62.27 241 PRO A C 1
ATOM 1819 O O . PRO A 1 241 ? 69.091 40.154 16.471 1.00 57.55 241 PRO A O 1
ATOM 1823 N N . LYS A 1 242 ? 68.538 39.042 14.593 1.00 68.40 242 LYS A N 1
ATOM 1824 C CA . LYS A 1 242 ? 68.622 40.237 13.763 1.00 69.95 242 LYS A CA 1
ATOM 1825 C C . LYS A 1 242 ? 67.340 41.062 13.789 1.00 67.00 242 LYS A C 1
ATOM 1826 O O . LYS A 1 242 ? 67.392 42.275 13.550 1.00 69.46 242 LYS A O 1
ATOM 1832 N N . SER A 1 243 ? 66.197 40.436 14.070 1.00 62.58 243 SER A N 1
ATOM 1833 C CA . SER A 1 243 ? 64.907 41.092 13.897 1.00 55.80 243 SER A CA 1
ATOM 1834 C C . SER A 1 243 ? 64.733 42.250 14.877 1.00 52.39 243 SER A C 1
ATOM 1835 O O . SER A 1 243 ? 65.457 42.384 15.867 1.00 58.74 243 SER A O 1
ATOM 1838 N N . GLY A 1 244 ? 63.744 43.093 14.586 1.00 48.13 244 GLY A N 1
ATOM 1839 C CA . GLY A 1 244 ? 63.440 44.239 15.426 1.00 45.06 244 GLY A CA 1
ATOM 1840 C C . GLY A 1 244 ? 62.479 43.925 16.559 1.00 44.14 244 GLY A C 1
ATOM 1841 O O . GLY A 1 244 ? 61.852 44.823 17.130 1.00 49.79 244 GLY A O 1
ATOM 1842 N N . LEU A 1 245 ? 62.342 42.644 16.879 1.00 43.48 245 LEU A N 1
ATOM 1843 C CA . LEU A 1 245 ? 61.552 42.239 18.034 1.00 36.57 245 LEU A CA 1
ATOM 1844 C C . LEU A 1 245 ? 62.259 42.683 19.309 1.00 31.49 245 LEU A C 1
ATOM 1845 O O . LEU A 1 245 ? 63.481 42.564 19.423 1.00 33.50 245 LEU A O 1
ATOM 1850 N N . SER A 1 246 ? 61.496 43.226 20.258 1.00 33.47 246 SER A N 1
ATOM 1851 C CA . SER A 1 246 ? 62.098 43.708 21.498 1.00 30.60 246 SER A CA 1
ATOM 1852 C C . SER A 1 246 ? 62.705 42.549 22.280 1.00 29.49 246 SER A C 1
ATOM 1853 O O . SER A 1 246 ? 62.246 41.406 22.192 1.00 30.17 246 SER A O 1
ATOM 1856 N N . LYS A 1 247 ? 63.765 42.850 23.042 1.00 28.46 247 LYS A N 1
ATOM 1857 C CA . LYS A 1 247 ? 64.415 41.811 23.831 1.00 26.62 247 LYS A CA 1
ATOM 1858 C C . LYS A 1 247 ? 63.459 41.231 24.867 1.00 25.26 247 LYS A C 1
ATOM 1859 O O . LYS A 1 247 ? 63.480 40.024 25.135 1.00 26.20 247 LYS A O 1
ATOM 1865 N N . ALA A 1 248 ? 62.601 42.072 25.445 1.00 23.46 248 ALA A N 1
ATOM 1866 C CA . ALA A 1 248 ? 61.631 41.565 26.416 1.00 24.01 248 ALA A CA 1
ATOM 1867 C C . ALA A 1 248 ? 60.634 40.614 25.761 1.00 24.71 248 ALA A C 1
ATOM 1868 O O . ALA A 1 248 ? 60.294 39.573 26.332 1.00 23.87 248 ALA A O 1
ATOM 1870 N N . HIS A 1 249 ? 60.139 40.959 24.570 1.00 23.98 249 HIS A N 1
ATOM 1871 C CA . HIS A 1 249 ? 59.221 40.062 23.871 1.00 25.76 249 HIS A CA 1
ATOM 1872 C C . HIS A 1 249 ? 59.920 38.776 23.447 1.00 24.00 249 HIS A C 1
ATOM 1873 O O . HIS A 1 249 ? 59.338 37.686 23.533 1.00 22.29 249 HIS A O 1
ATOM 1880 N N . ARG A 1 250 ? 61.167 38.882 22.984 1.00 27.55 250 ARG A N 1
ATOM 1881 C CA . ARG A 1 250 ? 61.940 37.686 22.658 1.00 26.80 250 ARG A CA 1
ATOM 1882 C C . ARG A 1 250 ? 62.037 36.747 23.854 1.00 26.55 250 ARG A C 1
ATOM 1883 O O . ARG A 1 250 ? 61.843 35.535 23.722 1.00 24.85 250 ARG A O 1
ATOM 1891 N N . THR A 1 251 ? 62.349 37.293 25.037 1.00 22.24 251 THR A N 1
ATOM 1892 C CA . THR A 1 251 ? 62.486 36.459 26.226 1.00 23.89 251 THR A CA 1
ATOM 1893 C C . THR A 1 251 ? 61.176 35.752 26.560 1.00 26.91 251 THR A C 1
ATOM 1894 O O . THR A 1 251 ? 61.170 34.565 26.916 1.00 26.58 251 THR A O 1
ATOM 1898 N N . LYS A 1 252 ? 60.055 36.470 26.462 1.00 23.57 252 LYS A N 1
ATOM 1899 C CA . LYS A 1 252 ? 58.762 35.864 26.764 1.00 24.31 252 LYS A CA 1
ATOM 1900 C C . LYS A 1 252 ? 58.409 34.776 25.756 1.00 22.68 252 LYS A C 1
ATOM 1901 O O . LYS A 1 252 ? 57.888 33.715 26.125 1.00 21.85 252 LYS A O 1
ATOM 1907 N N . LEU A 1 253 ? 58.682 35.017 24.481 1.00 21.42 253 LEU A N 1
ATOM 1908 C CA . LEU A 1 253 ? 58.325 34.043 23.456 1.00 25.24 253 LEU A CA 1
ATOM 1909 C C . LEU A 1 253 ? 59.253 32.837 23.500 1.00 27.99 253 LEU A C 1
ATOM 1910 O O . LEU A 1 253 ? 58.797 31.685 23.468 1.00 23.99 253 LEU A O 1
ATOM 1915 N N . LEU A 1 254 ? 60.563 33.084 23.574 1.00 27.27 254 LEU A N 1
ATOM 1916 C CA . LEU A 1 254 ? 61.511 31.972 23.619 1.00 31.63 254 LEU A CA 1
ATOM 1917 C C . LEU A 1 254 ? 61.335 31.148 24.880 1.00 32.19 254 LEU A C 1
ATOM 1918 O O . LEU A 1 254 ? 61.549 29.930 24.861 1.00 30.72 254 LEU A O 1
ATOM 1923 N N . GLY A 1 255 ? 60.933 31.785 25.977 1.00 27.48 255 GLY A N 1
ATOM 1924 C CA . GLY A 1 255 ? 60.658 31.062 27.198 1.00 26.65 255 GLY A CA 1
ATOM 1925 C C . GLY A 1 255 ? 59.463 30.139 27.118 1.00 30.70 255 GLY A C 1
ATOM 1926 O O . GLY A 1 255 ? 59.270 29.327 28.029 1.00 36.71 255 GLY A O 1
ATOM 1927 N N . ALA A 1 256 ? 58.667 30.238 26.053 1.00 24.42 256 ALA A N 1
ATOM 1928 C CA . ALA A 1 256 ? 57.442 29.456 25.914 1.00 24.04 256 ALA A CA 1
ATOM 1929 C C . ALA A 1 256 ? 57.413 28.631 24.628 1.00 24.15 256 ALA A C 1
ATOM 1930 O O . ALA A 1 256 ? 56.328 28.255 24.170 1.00 21.57 256 ALA A O 1
ATOM 1932 N N . VAL A 1 257 ? 58.571 28.323 24.030 1.00 25.70 257 VAL A N 1
ATOM 1933 C CA . VAL A 1 257 ? 58.556 27.635 22.733 1.00 29.13 257 VAL A CA 1
ATOM 1934 C C . VAL A 1 257 ? 57.846 26.284 22.834 1.00 25.93 257 VAL A C 1
ATOM 1935 O O . VAL A 1 257 ? 57.081 25.906 21.939 1.00 29.73 257 VAL A O 1
ATOM 1939 N N . ASP A 1 258 ? 58.091 25.531 23.912 1.00 26.70 258 ASP A N 1
ATOM 1940 C CA . ASP A 1 258 ? 57.430 24.236 24.052 1.00 21.76 258 ASP A CA 1
ATOM 1941 C C . ASP A 1 258 ? 55.924 24.399 24.240 1.00 28.98 258 ASP A C 1
ATOM 1942 O O . ASP A 1 258 ? 55.139 23.649 23.646 1.00 26.12 258 ASP A O 1
ATOM 1947 N N . TYR A 1 259 ? 55.503 25.358 25.075 1.00 28.50 259 TYR A N 1
ATOM 1948 C CA . TYR A 1 259 ? 54.072 25.580 25.282 1.00 27.58 259 TYR 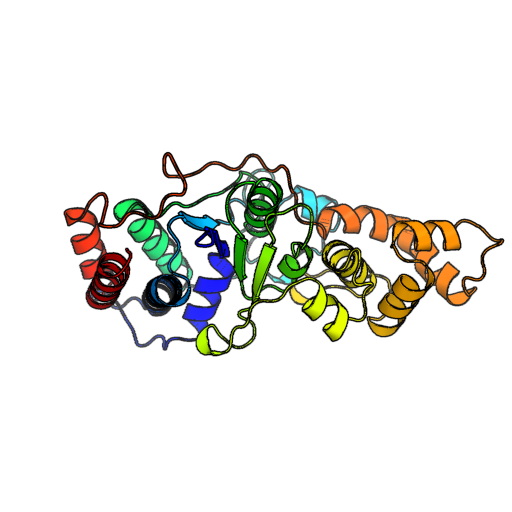A CA 1
ATOM 1949 C C . TYR A 1 259 ? 53.388 25.991 23.986 1.00 23.29 259 TYR A C 1
ATOM 1950 O O . TYR A 1 259 ? 52.310 25.482 23.648 1.00 21.91 259 TYR A O 1
ATOM 1959 N N . ILE A 1 260 ? 54.018 26.897 23.238 1.00 25.25 260 ILE A N 1
ATOM 1960 C CA . ILE A 1 260 ? 53.436 27.400 21.999 1.00 23.08 260 ILE A CA 1
ATOM 1961 C C . ILE A 1 260 ? 53.259 26.273 20.991 1.00 24.27 260 ILE A C 1
ATOM 1962 O O . ILE A 1 260 ? 52.230 26.191 20.306 1.00 22.79 260 ILE A O 1
ATOM 1967 N N . ALA A 1 261 ? 54.250 25.383 20.887 1.00 23.03 261 ALA A N 1
ATOM 1968 C CA . ALA A 1 261 ? 54.124 24.257 19.969 1.00 26.06 261 ALA A CA 1
ATOM 1969 C C . ALA A 1 261 ? 53.009 23.320 20.419 1.00 26.27 261 ALA A C 1
ATOM 1970 O O . ALA A 1 261 ? 52.181 22.892 19.606 1.00 29.49 261 ALA A O 1
ATOM 1972 N N . ALA A 1 262 ? 52.948 23.025 21.721 1.00 25.18 262 ALA A N 1
ATOM 1973 C CA . ALA A 1 262 ? 51.873 22.181 22.239 1.00 27.59 262 ALA A CA 1
ATOM 1974 C C . ALA A 1 262 ? 50.514 22.842 22.055 1.00 29.98 262 ALA A C 1
ATOM 1975 O O . ALA A 1 262 ? 49.535 22.186 21.670 1.00 28.04 262 ALA A O 1
ATOM 1977 N N . ALA A 1 263 ? 50.435 24.146 22.328 1.00 27.47 263 ALA A N 1
ATOM 1978 C CA . ALA A 1 263 ? 49.158 24.840 22.287 1.00 23.79 263 ALA A CA 1
ATOM 1979 C C . ALA A 1 263 ? 48.625 24.989 20.867 1.00 30.56 263 ALA A C 1
ATOM 1980 O O . ALA A 1 263 ? 47.409 25.073 20.684 1.00 28.69 263 ALA A O 1
ATOM 1982 N N . GLU A 1 264 ? 49.498 25.035 19.853 1.00 30.21 264 GLU A N 1
ATOM 1983 C CA . GLU A 1 264 ? 49.004 25.227 18.491 1.00 35.34 264 GLU A CA 1
ATOM 1984 C C . GLU A 1 264 ? 47.986 24.150 18.125 1.00 27.77 264 GLU A C 1
ATOM 1985 O O . GLU A 1 264 ? 46.882 24.454 17.666 1.00 24.38 264 GLU A O 1
ATOM 1991 N N . THR A 1 265 ? 48.300 22.893 18.412 1.00 25.66 265 THR A N 1
ATOM 1992 C CA . THR A 1 265 ? 47.398 21.808 18.072 1.00 32.25 265 THR A CA 1
ATOM 1993 C C . THR A 1 265 ? 46.232 21.688 19.048 1.00 28.82 265 THR A C 1
ATOM 1994 O O . THR A 1 265 ? 45.180 21.158 18.679 1.00 29.57 265 THR A O 1
ATOM 1998 N N . VAL A 1 266 ? 46.383 22.203 20.270 1.00 24.32 266 VAL A N 1
ATOM 1999 C CA . VAL A 1 266 ? 45.271 22.225 21.212 1.00 20.42 266 VAL A CA 1
ATOM 2000 C C . VAL A 1 266 ? 44.259 23.299 20.820 1.00 19.97 266 VAL A C 1
ATOM 2001 O O . VAL A 1 266 ? 43.050 23.054 20.815 1.00 21.11 266 VAL A O 1
ATOM 2005 N N . VAL A 1 267 ? 44.736 24.500 20.469 1.00 17.17 267 VAL A N 1
ATOM 2006 C CA . VAL A 1 267 ? 43.842 25.648 20.275 1.00 18.49 267 VAL A CA 1
ATOM 2007 C C . VAL A 1 267 ? 43.140 25.580 18.925 1.00 22.01 267 VAL A C 1
ATOM 2008 O O . VAL A 1 267 ? 41.965 25.956 18.800 1.00 24.46 267 VAL A O 1
ATOM 2012 N N . ARG A 1 268 ? 43.841 25.112 17.895 1.00 18.28 268 ARG A N 1
ATOM 2013 C CA . ARG A 1 268 ? 43.247 25.005 16.569 1.00 25.55 268 ARG A CA 1
ATOM 2014 C C . ARG A 1 268 ? 42.253 23.853 16.521 1.00 24.32 268 ARG A C 1
ATOM 2015 O O . ARG A 1 268 ? 42.554 22.740 16.965 1.00 24.08 268 ARG A O 1
ATOM 2023 N N . VAL A 1 269 ? 41.066 24.116 15.975 1.00 22.21 269 VAL A N 1
ATOM 2024 C CA . VAL A 1 269 ? 40.112 23.036 15.776 1.00 24.42 269 VAL A CA 1
ATOM 2025 C C . VAL A 1 269 ? 40.588 22.171 14.617 1.00 26.93 269 VAL A C 1
ATOM 2026 O O . VAL A 1 269 ? 41.167 22.668 13.636 1.00 27.55 269 VAL A O 1
ATOM 2030 N N . ALA A 1 270 ? 40.396 20.864 14.743 1.00 22.61 270 ALA A N 1
ATOM 2031 C CA . ALA A 1 270 ? 40.790 19.970 13.663 1.00 24.73 270 ALA A CA 1
ATOM 2032 C C . ALA A 1 270 ? 39.884 20.209 12.461 1.00 31.45 270 ALA A C 1
ATOM 2033 O O . ALA A 1 270 ? 38.691 20.477 12.610 1.00 28.25 270 ALA A O 1
ATOM 2035 N N . THR A 1 271 ? 40.453 20.157 11.260 1.00 27.18 271 THR A N 1
ATOM 2036 C CA . THR A 1 271 ? 39.649 20.344 10.062 1.00 29.43 271 THR A CA 1
ATOM 2037 C C . THR A 1 271 ? 39.504 19.078 9.234 1.00 29.20 271 THR A C 1
ATOM 2038 O O . THR A 1 271 ? 38.874 19.125 8.173 1.00 25.13 271 THR A O 1
ATOM 2042 N N . ASP A 1 272 ? 40.054 17.954 9.689 1.00 24.10 272 ASP A N 1
ATOM 2043 C CA . ASP A 1 272 ? 39.942 16.685 8.985 1.00 32.14 272 ASP A CA 1
ATOM 2044 C C . ASP A 1 272 ? 39.567 15.565 9.945 1.00 29.22 272 ASP A C 1
ATOM 2045 O O . ASP A 1 272 ? 40.070 14.442 9.850 1.00 29.54 272 ASP A O 1
ATOM 2050 N N . ALA A 1 273 ? 38.677 15.853 10.893 1.00 25.57 273 ALA A N 1
ATOM 2051 C CA . ALA A 1 273 ? 38.202 14.816 11.793 1.00 23.34 273 ALA A CA 1
ATOM 2052 C C . ALA A 1 273 ? 37.316 13.830 11.032 1.00 26.21 273 ALA A C 1
ATOM 2053 O O . ALA A 1 273 ? 36.616 14.212 10.090 1.00 25.98 273 ALA A O 1
ATOM 2055 N N . PRO A 1 274 ? 37.345 12.539 11.409 1.00 28.58 274 PRO A N 1
ATOM 2056 C CA . PRO A 1 274 ? 36.486 11.534 10.744 1.00 29.92 274 PRO A CA 1
ATOM 2057 C C . PRO A 1 274 ? 35.022 11.626 11.168 1.00 30.05 274 PRO A C 1
ATOM 2058 O O . PRO A 1 274 ? 34.484 10.813 11.927 1.00 25.70 274 PRO A O 1
ATOM 2062 N N . VAL A 1 275 ? 34.340 12.644 10.642 1.00 27.51 275 VAL A N 1
ATOM 2063 C CA . VAL A 1 275 ? 32.973 12.920 11.054 1.00 23.93 275 VAL A CA 1
ATOM 2064 C C . VAL A 1 275 ? 32.035 11.880 10.466 1.00 23.30 275 VAL A C 1
ATOM 2065 O O . VAL A 1 275 ? 32.142 11.516 9.287 1.00 25.63 275 VAL A O 1
ATOM 2069 N N . THR A 1 276 ? 31.105 11.400 11.292 1.00 20.58 276 THR A N 1
ATOM 2070 C CA . THR A 1 276 ? 30.015 10.538 10.865 1.00 24.76 276 THR A CA 1
ATOM 2071 C C . THR A 1 276 ? 28.676 11.189 11.200 1.00 24.62 276 THR A C 1
ATOM 2072 O O . THR A 1 276 ? 28.547 11.873 12.221 1.00 24.66 276 THR A O 1
ATOM 2076 N N . PHE A 1 277 ? 27.690 10.987 10.323 1.00 22.31 277 PHE A N 1
ATOM 2077 C CA . PHE A 1 277 ? 26.341 11.512 10.485 1.00 23.36 277 PHE A CA 1
ATOM 2078 C C . PHE A 1 277 ? 25.437 10.413 11.020 1.00 22.89 277 PHE A C 1
ATOM 2079 O O . PHE A 1 277 ? 25.618 9.239 10.698 1.00 23.45 277 PHE A O 1
ATOM 2087 N N . SER A 1 278 ? 24.430 10.810 11.794 1.00 19.00 278 SER A N 1
ATOM 2088 C CA . SER A 1 278 ? 23.389 9.879 12.209 1.00 21.89 278 SER A CA 1
ATOM 2089 C C . SER A 1 278 ? 22.365 9.622 11.110 1.00 24.95 278 SER A C 1
ATOM 2090 O O . SER A 1 278 ? 21.592 8.666 11.215 1.00 31.32 278 SER A O 1
ATOM 2093 N N . THR A 1 279 ? 22.343 10.447 10.072 1.00 24.00 279 THR A N 1
ATOM 2094 C CA . THR A 1 279 ? 21.431 10.371 8.942 1.00 25.39 279 THR A CA 1
ATOM 2095 C C . THR A 1 279 ? 22.236 10.189 7.656 1.00 25.44 279 THR A C 1
ATOM 2096 O O . THR A 1 279 ? 23.452 10.409 7.646 1.00 26.89 279 THR A O 1
ATOM 2100 N N . PRO A 1 280 ? 21.597 9.790 6.553 1.00 22.79 280 PRO A N 1
ATOM 2101 C CA . PRO A 1 280 ? 22.364 9.650 5.299 1.00 25.95 280 PRO A CA 1
ATOM 2102 C C . PRO A 1 280 ? 22.923 10.962 4.772 1.00 27.29 280 PRO A C 1
ATOM 2103 O O . PRO A 1 280 ? 24.031 10.973 4.214 1.00 30.27 280 PRO A O 1
ATOM 2107 N N . THR A 1 281 ? 22.184 12.061 4.909 1.00 24.26 281 THR A N 1
ATOM 2108 C CA . THR A 1 281 ? 22.616 13.380 4.450 1.00 24.81 281 THR A CA 1
ATOM 2109 C C . THR A 1 281 ? 22.404 14.403 5.561 1.00 25.50 281 THR A C 1
ATOM 2110 O O . THR A 1 281 ? 21.830 14.100 6.610 1.00 23.43 281 THR A O 1
ATOM 2114 N N . ASP A 1 282 ? 22.856 15.640 5.316 1.00 20.62 282 ASP A N 1
ATOM 2115 C CA . ASP A 1 282 ? 22.627 16.733 6.256 1.00 16.21 282 ASP A CA 1
ATOM 2116 C C . ASP A 1 282 ? 21.378 17.542 5.915 1.00 16.31 282 ASP A C 1
ATOM 2117 O O . ASP A 1 282 ? 21.179 18.635 6.463 1.00 20.82 282 ASP A O 1
ATOM 2122 N N . THR A 1 283 ? 20.515 17.010 5.049 1.00 20.85 283 THR A N 1
ATOM 2123 C CA . THR A 1 283 ? 19.265 17.665 4.723 1.00 20.29 283 THR A CA 1
ATOM 2124 C C . THR A 1 283 ? 18.375 17.727 5.960 1.00 26.05 283 THR A C 1
ATOM 2125 O O . THR A 1 283 ? 18.218 16.738 6.687 1.00 24.11 283 THR A O 1
ATOM 2129 N N . LEU A 1 284 ? 17.804 18.892 6.193 1.00 22.87 284 LEU A N 1
ATOM 2130 C CA . LEU A 1 284 ? 16.863 19.078 7.289 1.00 25.61 284 LEU A CA 1
ATOM 2131 C C . LEU A 1 284 ? 15.523 18.443 6.927 1.00 26.71 284 LEU A C 1
ATOM 2132 O O . LEU A 1 284 ? 14.897 18.868 5.949 1.00 27.88 284 LEU A O 1
ATOM 2137 N N . PRO A 1 285 ? 15.052 17.431 7.663 1.00 26.00 285 PRO A N 1
ATOM 2138 C CA . PRO A 1 285 ? 13.748 16.839 7.331 1.00 28.12 285 PRO A CA 1
ATOM 2139 C C . PRO A 1 285 ? 12.634 17.856 7.518 1.00 25.38 285 PRO A C 1
ATOM 2140 O O . PRO A 1 285 ? 12.711 18.743 8.370 1.00 27.78 285 PRO A O 1
ATOM 2144 N N . LEU A 1 286 ? 11.592 17.726 6.697 1.00 26.10 286 LEU A N 1
ATOM 2145 C CA . LEU A 1 286 ? 10.455 18.629 6.763 1.00 29.25 286 LEU A CA 1
ATOM 2146 C C . LEU A 1 286 ? 9.314 18.070 7.600 1.00 29.03 286 LEU A C 1
ATOM 2147 O O . LEU A 1 286 ? 8.339 18.785 7.849 1.00 29.65 286 LEU A O 1
ATOM 2152 N N . ALA A 1 287 ? 9.430 16.827 8.051 1.00 26.75 287 ALA A N 1
ATOM 2153 C CA . ALA A 1 287 ? 8.517 16.247 9.026 1.00 31.82 287 ALA A CA 1
ATOM 2154 C C . ALA A 1 287 ? 9.257 15.107 9.710 1.00 29.93 287 ALA A C 1
ATOM 2155 O O . ALA A 1 287 ? 10.293 14.644 9.229 1.00 32.42 287 ALA A O 1
ATOM 2157 N N . ALA A 1 288 ? 8.714 14.655 10.840 1.00 33.20 288 ALA A N 1
ATOM 2158 C CA . ALA A 1 288 ? 9.411 13.659 11.644 1.00 27.93 288 ALA A CA 1
ATOM 2159 C C . ALA A 1 288 ? 9.614 12.365 10.867 1.00 28.49 288 ALA A C 1
ATOM 2160 O O . ALA A 1 288 ? 8.705 11.869 10.193 1.00 28.06 288 ALA A O 1
ATOM 2162 N N . GLY A 1 289 ? 10.825 11.816 10.967 1.00 34.12 289 GLY A N 1
ATOM 2163 C CA . GLY A 1 289 ? 11.083 10.506 10.396 1.00 28.02 289 GLY A CA 1
ATOM 2164 C C . GLY A 1 289 ? 10.281 9.408 11.064 1.00 31.84 289 GLY A C 1
ATOM 2165 O O . GLY A 1 289 ? 9.930 8.414 10.426 1.00 29.90 289 GLY A O 1
ATOM 2166 N N . ASP A 1 290 ? 9.973 9.571 12.348 1.00 30.35 290 ASP A N 1
ATOM 2167 C CA . ASP A 1 290 ? 9.201 8.586 13.107 1.00 27.25 290 ASP A CA 1
ATOM 2168 C C . ASP A 1 290 ? 8.217 9.365 13.964 1.00 28.47 290 ASP A C 1
ATOM 2169 O O . ASP A 1 290 ? 8.470 9.628 15.147 1.00 27.30 290 ASP A O 1
ATOM 2174 N N . PRO A 1 291 ? 7.076 9.768 13.386 1.00 27.33 291 PRO A N 1
ATOM 2175 C CA . PRO A 1 291 ? 6.197 10.713 14.090 1.00 32.92 291 PRO A CA 1
ATOM 2176 C C . PRO A 1 291 ? 5.538 10.132 15.324 1.00 32.84 291 PRO A C 1
ATOM 2177 O O . PRO A 1 291 ? 5.317 10.871 16.291 1.00 28.35 291 PRO A O 1
ATOM 2181 N N . ALA A 1 292 ? 5.205 8.838 15.322 1.00 33.68 292 ALA A N 1
ATOM 2182 C CA . ALA A 1 292 ? 4.654 8.234 16.531 1.00 34.07 292 ALA A CA 1
ATOM 2183 C C . ALA A 1 292 ? 5.658 8.299 17.673 1.00 28.86 292 ALA A C 1
ATOM 2184 O O . ALA A 1 292 ? 5.303 8.656 18.802 1.00 26.44 292 ALA A O 1
ATOM 2186 N N . ARG A 1 293 ? 6.926 7.981 17.392 1.00 28.86 293 ARG A N 1
ATOM 2187 C CA . ARG A 1 293 ? 7.931 8.017 18.449 1.00 24.40 293 ARG A CA 1
ATOM 2188 C C . ARG A 1 293 ? 8.222 9.444 18.899 1.00 28.20 293 ARG A C 1
ATOM 2189 O O . ARG A 1 293 ? 8.453 9.678 20.089 1.00 25.27 293 ARG A O 1
ATOM 2197 N N . VAL A 1 294 ? 8.170 10.417 17.990 1.00 27.45 294 VAL A N 1
ATOM 2198 C CA . VAL A 1 294 ? 8.366 11.804 18.403 1.00 19.46 294 VAL A CA 1
ATOM 2199 C C . VAL A 1 294 ? 7.237 12.266 19.324 1.00 23.99 294 VAL A C 1
ATOM 2200 O O . VAL A 1 294 ? 7.480 12.951 20.326 1.00 22.45 294 VAL A O 1
ATOM 2204 N N . ALA A 1 295 ? 5.988 11.908 19.010 1.00 27.66 295 ALA A N 1
ATOM 2205 C CA . ALA A 1 295 ? 4.883 12.357 19.856 1.00 32.08 295 ALA A CA 1
ATOM 2206 C C . ALA A 1 295 ? 4.958 11.723 21.241 1.00 28.16 295 ALA A C 1
ATOM 2207 O O . ALA A 1 295 ? 4.691 12.390 22.250 1.00 28.89 295 ALA A O 1
ATOM 2209 N N . GLU A 1 296 ? 5.333 10.443 21.305 1.00 28.50 296 GLU A N 1
ATOM 2210 C CA . GLU A 1 296 ? 5.471 9.755 22.585 1.00 28.62 296 GLU A CA 1
ATOM 2211 C C . GLU A 1 296 ? 6.581 10.376 23.423 1.00 29.10 296 GLU A C 1
ATOM 2212 O O . GLU A 1 296 ? 6.394 10.660 24.610 1.00 29.46 296 GLU A O 1
ATOM 2218 N N . LEU A 1 297 ? 7.753 10.574 22.821 1.00 22.70 297 LEU A N 1
ATOM 2219 C CA . LEU A 1 297 ? 8.859 11.208 23.532 1.00 24.30 297 LEU A CA 1
ATOM 2220 C C . LEU A 1 297 ? 8.489 12.618 23.984 1.00 24.91 297 LEU A C 1
ATOM 2221 O O . LEU A 1 297 ? 8.737 12.998 25.135 1.00 28.22 297 LEU A O 1
ATOM 2226 N N . ALA A 1 298 ? 7.887 13.411 23.091 1.00 22.41 298 ALA A N 1
ATOM 2227 C CA . ALA A 1 298 ? 7.600 14.801 23.436 1.00 24.16 298 ALA A CA 1
ATOM 2228 C C . ALA A 1 298 ? 6.579 14.878 24.559 1.00 26.96 298 ALA A C 1
ATOM 2229 O O . ALA A 1 298 ? 6.676 15.743 25.434 1.00 27.47 298 ALA A O 1
ATOM 2231 N N . ALA A 1 299 ? 5.602 13.972 24.553 1.00 28.52 299 ALA A N 1
ATOM 2232 C CA . ALA A 1 299 ? 4.659 13.895 25.662 1.00 32.74 299 ALA A CA 1
ATOM 2233 C C . ALA A 1 299 ? 5.373 13.515 26.955 1.00 29.11 299 ALA A C 1
ATOM 2234 O O . ALA A 1 299 ? 5.201 14.171 27.989 1.00 30.64 299 ALA A O 1
ATOM 2236 N N . ALA A 1 300 ? 6.200 12.469 26.910 1.00 26.27 300 ALA A N 1
ATOM 2237 C CA . ALA A 1 300 ? 6.906 12.030 28.109 1.00 28.01 300 ALA A CA 1
ATOM 2238 C C . ALA A 1 300 ? 7.865 13.095 28.623 1.00 25.34 300 ALA A C 1
ATOM 2239 O O . ALA A 1 300 ? 8.091 13.198 29.835 1.00 25.43 300 ALA A O 1
ATOM 2241 N N . TYR A 1 301 ? 8.444 13.888 27.728 1.00 19.73 301 TYR A N 1
ATOM 2242 C CA . TYR A 1 301 ? 9.394 14.917 28.118 1.00 24.31 301 TYR A CA 1
ATOM 2243 C C . TYR A 1 301 ? 8.743 16.282 28.271 1.00 24.34 301 TYR A C 1
ATOM 2244 O O . TYR A 1 301 ? 9.455 17.273 28.429 1.00 32.90 301 TYR A O 1
ATOM 2253 N N . GLY A 1 302 ? 7.415 16.359 28.206 1.00 25.58 302 GLY A N 1
ATOM 2254 C CA . GLY A 1 302 ? 6.724 17.620 28.432 1.00 22.70 302 GLY A CA 1
ATOM 2255 C C . GLY A 1 302 ? 7.078 18.747 27.481 1.00 26.05 302 GLY A C 1
ATOM 2256 O O . GLY A 1 302 ? 7.054 19.916 27.885 1.00 28.06 302 GLY A O 1
ATOM 2257 N N . VAL A 1 303 ? 7.384 18.440 26.221 1.00 24.15 303 VAL A N 1
ATOM 2258 C CA . VAL A 1 303 ? 7.720 19.480 25.247 1.00 21.17 303 VAL A CA 1
ATOM 2259 C C . VAL A 1 303 ? 6.885 19.334 23.977 1.00 23.61 303 VAL A C 1
ATOM 2260 O O . VAL A 1 303 ? 7.315 19.740 22.890 1.00 23.08 303 VAL A O 1
ATOM 2264 N N . SER A 1 304 ? 5.680 18.772 24.099 1.00 26.45 304 SER A N 1
ATOM 2265 C CA . SER A 1 304 ? 4.830 18.588 22.923 1.00 30.20 304 SER A CA 1
ATOM 2266 C C . SER A 1 304 ? 4.604 19.898 22.178 1.00 26.65 304 SER A C 1
ATOM 2267 O O . SER A 1 304 ? 4.582 19.918 20.942 1.00 24.80 304 SER A O 1
ATOM 2270 N N . SER A 1 305 ? 4.401 20.999 22.905 1.00 24.89 305 SER A N 1
ATOM 2271 C CA . SER A 1 305 ? 4.106 22.247 22.212 1.00 34.43 305 SER A CA 1
ATOM 2272 C C . SER A 1 305 ? 5.330 22.781 21.480 1.00 27.42 305 SER A C 1
ATOM 2273 O O . SER A 1 305 ? 5.194 23.407 20.424 1.00 26.94 305 SER A O 1
ATOM 2276 N N . SER A 1 306 ? 6.530 22.533 22.008 1.00 26.22 306 SER A N 1
ATOM 2277 C CA . SER A 1 306 ? 7.735 22.947 21.293 1.00 27.42 306 SER A CA 1
ATOM 2278 C C . SER A 1 306 ? 7.878 22.196 19.976 1.00 25.44 306 SER A C 1
ATOM 2279 O O . SER A 1 306 ? 8.241 22.786 18.955 1.00 21.99 306 SER A O 1
ATOM 2282 N N . ILE A 1 307 ? 7.581 20.895 19.976 1.00 24.81 307 ILE A N 1
ATOM 2283 C CA . ILE A 1 307 ? 7.691 20.114 18.750 1.00 28.21 307 ILE A CA 1
ATOM 2284 C C . ILE A 1 307 ? 6.667 20.585 17.722 1.00 31.68 307 ILE A C 1
ATOM 2285 O O . ILE A 1 307 ? 6.950 20.628 16.515 1.00 28.93 307 ILE A O 1
ATOM 2290 N N . SER A 1 308 ? 5.470 20.965 18.181 1.00 28.71 308 SER A N 1
ATOM 2291 C CA . SER A 1 308 ? 4.462 21.510 17.278 1.00 32.08 308 SER A CA 1
ATOM 2292 C C . SER A 1 308 ? 4.936 22.807 16.646 1.00 27.22 308 SER A C 1
ATOM 2293 O O . SER A 1 308 ? 4.736 23.035 15.446 1.00 28.89 308 SER A O 1
ATOM 2296 N N . ARG A 1 309 ? 5.554 23.680 17.443 1.00 27.16 309 ARG A N 1
ATOM 2297 C CA . ARG A 1 309 ? 6.102 24.912 16.889 1.00 31.29 309 ARG A CA 1
ATOM 2298 C C . ARG A 1 309 ? 7.205 24.622 15.878 1.00 31.02 309 ARG A C 1
ATOM 2299 O O . ARG A 1 309 ? 7.330 25.334 14.873 1.00 27.63 309 ARG A O 1
ATOM 2307 N N . LEU A 1 310 ? 8.003 23.575 16.113 1.00 27.05 310 LEU A N 1
ATOM 2308 C CA . LEU A 1 310 ? 9.054 23.232 15.157 1.00 24.71 310 LEU A CA 1
ATOM 2309 C C . LEU A 1 310 ? 8.452 22.761 13.840 1.00 24.95 310 LEU A C 1
ATOM 2310 O O . LEU A 1 310 ? 8.849 23.211 12.763 1.00 24.03 310 LEU A O 1
ATOM 2315 N N . GLN A 1 311 ? 7.477 21.860 13.906 1.00 22.42 311 GLN A N 1
ATOM 2316 C CA . GLN A 1 311 ? 6.823 21.423 12.678 1.00 25.53 311 GLN A CA 1
ATOM 2317 C C . GLN A 1 311 ? 6.145 22.581 11.960 1.00 36.02 311 GLN A C 1
ATOM 2318 O O . GLN A 1 311 ? 6.197 22.666 10.729 1.00 31.92 311 GLN A O 1
ATOM 2324 N N . THR A 1 312 ? 5.626 23.599 12.683 1.00 40.25 312 THR A N 1
ATOM 2325 C CA . THR A 1 312 ? 5.128 24.820 12.009 1.00 39.24 312 THR A CA 1
ATOM 2326 C C . THR A 1 312 ? 6.254 25.515 11.253 1.00 36.53 312 THR A C 1
ATOM 2327 O O . THR A 1 312 ? 6.112 25.822 10.064 1.00 42.52 312 THR A O 1
ATOM 2331 N N . ALA A 1 313 ? 7.399 25.734 11.914 1.00 31.37 313 ALA A N 1
ATOM 2332 C CA . ALA A 1 313 ? 8.523 26.384 11.241 1.00 27.64 313 ALA A CA 1
ATOM 2333 C C . ALA A 1 313 ? 8.941 25.614 9.993 1.00 27.81 313 ALA A C 1
ATOM 2334 O O . ALA A 1 313 ? 9.208 26.219 8.949 1.00 29.99 313 ALA A O 1
ATOM 2336 N N . LEU A 1 314 ? 8.967 24.275 10.068 1.00 24.57 314 LEU A N 1
ATOM 2337 C CA . LEU A 1 314 ? 9.362 23.487 8.904 1.00 21.59 314 LEU A CA 1
ATOM 2338 C C . LEU A 1 314 ? 8.317 23.572 7.798 1.00 29.80 314 LEU A C 1
ATOM 2339 O O . LEU A 1 314 ? 8.669 23.610 6.613 1.00 33.73 314 LEU A O 1
ATOM 2344 N N . ASP A 1 315 ? 7.028 23.594 8.165 1.00 28.83 315 ASP A N 1
ATOM 2345 C CA . ASP A 1 315 ? 5.964 23.748 7.175 1.00 34.28 315 ASP A CA 1
ATOM 2346 C C . ASP A 1 315 ? 6.089 25.039 6.373 1.00 38.17 315 ASP A C 1
ATOM 2347 O O . ASP A 1 315 ? 5.601 25.098 5.239 1.00 39.66 315 ASP A O 1
ATOM 2352 N N . GLN A 1 316 ? 6.716 26.077 6.941 1.00 40.30 316 GLN A N 1
ATOM 2353 C CA . GLN A 1 316 ? 6.878 27.365 6.277 1.00 42.97 316 GLN A CA 1
ATOM 2354 C C . GLN A 1 316 ? 8.072 27.423 5.337 1.00 47.32 316 GLN A C 1
ATOM 2355 O O . GLN A 1 316 ? 8.224 28.421 4.626 1.00 49.35 316 GLN A O 1
ATOM 2361 N N . LEU A 1 317 ? 8.923 26.407 5.321 1.00 48.31 317 LEU A N 1
ATOM 2362 C CA . LEU A 1 317 ? 10.068 26.418 4.412 1.00 45.72 317 LEU A CA 1
ATOM 2363 C C . LEU A 1 317 ? 9.604 26.188 2.977 1.00 54.56 317 LEU A C 1
ATOM 2364 O O . LEU A 1 317 ? 8.788 25.290 2.732 1.00 55.81 317 LEU A O 1
ATOM 2369 N N . PRO A 1 318 ? 10.101 26.966 2.001 1.00 57.38 318 PRO A N 1
ATOM 2370 C CA . PRO A 1 318 ? 9.788 26.833 0.572 1.00 56.98 318 PRO A CA 1
ATOM 2371 C C . PRO A 1 318 ? 10.019 25.427 0.033 1.00 56.36 318 PRO A C 1
ATOM 2372 O O . PRO A 1 318 ? 10.887 24.732 0.558 1.00 60.74 318 PRO A O 1
#

InterPro domains:
  IPR002421 5'-3' exonuclease [SM00475] (3-285)
  IPR008918 Helix-hairpin-helix motif, class 2 [SM00279] (193-228)
  IPR020045 DNA polymerase I-like, H3TH domain [PF01367] (195-279)
  IPR020045 DNA polymerase I-like, H3TH domain [cd09898] (196-260)
  IPR020046 5'-3' exonuclease, alpha-helical arch, N-terminal [PF02739] (5-186)
  IPR029060 PIN-like domain superfamily [SSF88723] (4-157)
  IPR036279 5'-3' exonuclease, C-terminal domain superfamily [SSF47807] (196-311)
  IPR038969 Flap endonuclease [PTHR42646] (5-278)

Sequence (317 aa):
TAPILLLDGASMWFRSYFGVPSSIKAPDGRPVNAVRGFIDAISTLVTREKPRRLVVCRDDDWRPQWRVDLIPSYKAHRVAEPEPDGVPDIEEVPDDLTPQVNMILELLDAFGIPTAGAAGFEADDVLGTLSAREERDPVVVVSGDRDLLQLVRDEPAPQVRVLYLGRGLAKATKWGPAEVAEQYGVPLDRAGTAYAELALLRGDPSDGLPGVAGIGEKTAASLLAKHGSLQNILDAAHDPKSGLSKAHRTKLLGAVDYIAAAETVVRVATDAPVTFSTPTDTLPLAAGDPARVAELAAAYGVSSSISRLQTALDQLP

Organism: Mycolicibacterium smegmatis (strain ATCC 700084 / mc(2)155) (NCBI:txid246196)

Nearest PDB structures (foldseek):
  6c33-assembly1_A  TM=1.003E+00  e=1.266E-63  Mycolicibacterium smegmatis MC2 155
  6c36-assembly1_A  TM=1.003E+00  e=1.417E-62  Mycolicibacterium smegmatis MC2 155
  6c35-assembly1_A  TM=1.002E+00  e=1.340E-61  Mycolicibacterium smegmatis MC2 155
  6c34-assembly1_A  TM=1.001E+00  e=2.103E-58  Mycolicibacterium smegmatis MC2 155
  6vde-assembly1_A  TM=8.242E-01  e=8.737E-13  Mycolicibacterium smegmatis

Foldseek 3Di:
DFAEEEEAQVQQLVCQVVPFDQCCFAPVRQGQSSVLRSLLVLLVCCQVRVDQFYEYEAFLAQQFVLLCVLPVQFQVVQFPAQDDPQDHGHGNDPPSSVVNVVLNVLLCLQQVQKYKYFHRAGSLQVVLQCLLPDDDHEYEYEGQDCLNLLNAAVPPDDTYWYQHQVVHNVPTDTDHLVNQCVVQVADSVNSSQLVLVLCQQQDDVNRRGRHQPPQHSVNSNVLCVVQVHPVSSVVQLVDVVHPDDPVSSCSCVVCVSVSVSVSVSSDRHNNGPMDMSHPHRGGDLGGPNVVSSCVSCNRGVNNVSVVSSNVSSVPRD